Protein AF-A0A9D4SNP8-F1 (afdb_monomer_lite)

InterPro domains:
  IPR032675 Leucine-rich repeat domain superfamily [G3DSA:3.80.10.10] (120-294)

Structure (mmCIF, N/CA/C/O backbone):
data_AF-A0A9D4SNP8-F1
#
_e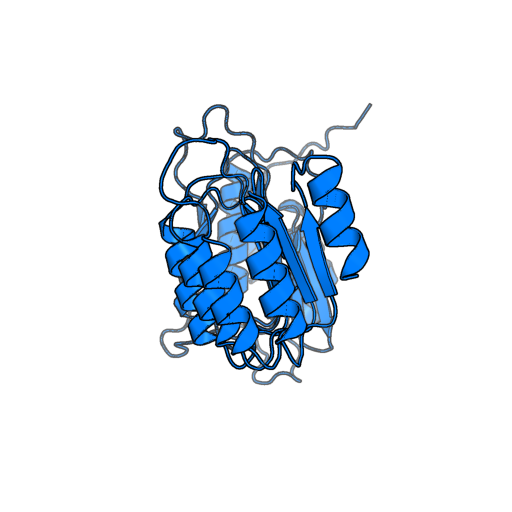ntry.id   AF-A0A9D4SNP8-F1
#
loop_
_atom_site.group_PDB
_atom_site.id
_atom_site.type_symbol
_atom_site.label_atom_id
_atom_site.label_alt_id
_atom_site.label_comp_id
_atom_site.label_asym_id
_atom_site.label_entity_id
_atom_site.label_seq_id
_atom_site.pdbx_PDB_ins_code
_atom_site.Cartn_x
_atom_site.Cartn_y
_atom_site.Cartn_z
_atom_site.occupancy
_atom_site.B_iso_or_equiv
_atom_site.auth_seq_id
_atom_site.auth_comp_id
_atom_site.auth_asym_id
_atom_site.auth_atom_id
_atom_site.pdbx_PDB_model_num
ATOM 1 N N . MET A 1 1 ? 24.899 -23.879 -6.434 1.00 36.78 1 MET A N 1
ATOM 2 C CA . MET A 1 1 ? 25.316 -23.333 -7.744 1.00 36.78 1 MET A CA 1
ATOM 3 C C . MET A 1 1 ? 24.075 -22.806 -8.443 1.00 36.78 1 MET A C 1
ATOM 5 O O . MET A 1 1 ? 23.372 -23.569 -9.088 1.00 36.78 1 MET A O 1
ATOM 9 N N . SER A 1 2 ? 23.751 -21.533 -8.229 1.00 37.47 2 SER A N 1
ATOM 10 C CA . SER A 1 2 ? 22.598 -20.880 -8.854 1.00 37.47 2 SER A CA 1
ATOM 11 C C . SER A 1 2 ? 22.992 -20.493 -10.277 1.00 37.47 2 SER A C 1
ATOM 13 O O . SER A 1 2 ? 23.928 -19.716 -10.461 1.00 37.47 2 SER A O 1
ATOM 15 N N . GLN A 1 3 ? 22.344 -21.081 -11.283 1.00 34.94 3 GLN A N 1
ATOM 16 C CA . GLN A 1 3 ? 22.561 -20.701 -12.677 1.00 34.94 3 GLN A CA 1
ATOM 17 C C . GLN A 1 3 ? 22.102 -19.250 -12.857 1.00 34.94 3 GLN A C 1
ATOM 19 O O . GLN A 1 3 ? 20.909 -18.956 -12.808 1.00 34.94 3 GLN A O 1
ATOM 24 N N . SER A 1 4 ? 23.062 -18.343 -13.031 1.00 43.62 4 SER A N 1
ATOM 25 C CA . SER A 1 4 ? 22.819 -16.976 -13.484 1.00 43.62 4 SER A CA 1
ATOM 26 C C . SER A 1 4 ? 22.154 -17.054 -14.856 1.00 43.62 4 SER A C 1
ATOM 28 O O . SER A 1 4 ? 22.835 -17.294 -15.854 1.00 43.62 4 SER A O 1
ATOM 30 N N . LYS A 1 5 ? 20.826 -16.908 -14.915 1.00 52.75 5 LYS A N 1
ATOM 31 C CA . LYS A 1 5 ? 20.110 -16.753 -16.183 1.00 52.75 5 LYS A CA 1
ATOM 32 C C . LYS A 1 5 ? 20.728 -15.554 -16.905 1.00 52.75 5 LYS A C 1
ATOM 34 O O . LYS A 1 5 ? 20.774 -14.459 -16.350 1.00 52.75 5 LYS A O 1
ATOM 39 N N . ASN A 1 6 ? 21.244 -15.767 -18.115 1.00 45.66 6 ASN A N 1
ATOM 40 C CA . ASN A 1 6 ? 21.657 -14.675 -18.991 1.00 45.66 6 ASN A CA 1
ATOM 41 C C . ASN A 1 6 ? 20.411 -13.841 -19.300 1.00 45.66 6 ASN A C 1
ATOM 43 O O . ASN A 1 6 ? 19.607 -14.205 -20.157 1.00 45.66 6 ASN A O 1
ATOM 47 N N . HIS A 1 7 ? 20.230 -12.743 -18.568 1.00 54.41 7 HIS A N 1
ATOM 48 C CA . HIS A 1 7 ? 19.257 -11.721 -18.908 1.00 54.41 7 HIS A CA 1
ATOM 49 C C . HIS A 1 7 ? 19.773 -11.019 -20.165 1.00 54.41 7 HIS A C 1
ATOM 51 O O . HIS A 1 7 ? 20.555 -10.074 -20.085 1.00 54.41 7 HIS A O 1
ATOM 57 N N . ASN A 1 8 ? 19.370 -11.510 -21.340 1.00 55.22 8 ASN A N 1
ATOM 58 C CA . ASN A 1 8 ? 19.438 -10.710 -22.556 1.00 55.22 8 ASN A CA 1
ATOM 59 C C . ASN A 1 8 ? 18.625 -9.447 -22.273 1.00 55.22 8 ASN A C 1
ATOM 61 O O . ASN A 1 8 ? 17.409 -9.514 -22.104 1.00 55.22 8 ASN A O 1
ATOM 65 N N . SER A 1 9 ? 19.311 -8.317 -22.135 1.00 55.75 9 SER A N 1
ATOM 66 C CA . SER A 1 9 ? 18.722 -7.021 -21.817 1.00 55.75 9 SER A CA 1
ATOM 67 C C . SER A 1 9 ? 17.924 -6.515 -23.018 1.00 55.75 9 SER A C 1
ATOM 69 O O . SER A 1 9 ? 18.416 -5.722 -23.819 1.00 55.75 9 SER A O 1
ATOM 71 N N . ILE A 1 10 ? 16.711 -7.035 -23.182 1.00 61.81 10 ILE A N 1
ATOM 72 C CA . ILE A 1 10 ? 15.716 -6.518 -24.119 1.00 61.81 10 ILE A CA 1
ATOM 73 C C . ILE A 1 10 ? 15.219 -5.195 -23.526 1.00 61.81 10 ILE A C 1
ATOM 75 O O . ILE A 1 10 ? 14.737 -5.168 -22.393 1.00 61.81 10 ILE A O 1
ATOM 79 N N . SER A 1 11 ? 15.378 -4.092 -24.258 1.00 69.19 11 SER A N 1
ATOM 80 C CA . SER A 1 11 ? 14.989 -2.758 -23.782 1.00 69.19 11 SER A CA 1
ATOM 81 C C . SER A 1 11 ? 13.469 -2.590 -23.770 1.00 69.19 11 SER A C 1
ATOM 83 O O . SER A 1 11 ? 12.784 -3.157 -24.621 1.00 69.19 11 SER A O 1
ATOM 85 N N . ILE A 1 12 ? 12.929 -1.762 -22.862 1.00 68.19 12 ILE A N 1
ATOM 86 C CA . ILE A 1 12 ? 11.482 -1.453 -22.760 1.00 68.19 12 ILE A CA 1
ATOM 87 C C . ILE A 1 12 ? 10.836 -1.084 -24.115 1.00 68.19 12 ILE A C 1
ATOM 89 O O . ILE A 1 12 ? 9.697 -1.449 -24.390 1.00 68.19 12 ILE A O 1
ATOM 93 N N . ILE A 1 13 ? 11.611 -0.467 -25.014 1.00 69.00 13 ILE A N 1
ATOM 94 C CA . ILE A 1 13 ? 11.207 -0.076 -26.374 1.00 69.00 13 ILE A CA 1
ATOM 95 C C . ILE A 1 13 ? 10.912 -1.292 -27.266 1.00 69.00 13 ILE A C 1
ATOM 97 O O . ILE A 1 13 ? 10.009 -1.256 -28.100 1.00 69.00 13 ILE A O 1
ATOM 101 N N . GLN A 1 14 ? 11.676 -2.378 -27.127 1.00 68.38 14 GLN A N 1
ATOM 102 C CA . GLN A 1 14 ? 11.418 -3.615 -27.868 1.00 68.38 14 GLN A CA 1
ATOM 103 C C . GLN A 1 14 ? 10.166 -4.332 -27.338 1.00 68.38 14 GLN A C 1
ATOM 105 O O . GLN A 1 14 ? 9.459 -4.961 -28.124 1.00 68.38 14 GLN A O 1
ATOM 110 N N . TRP A 1 15 ? 9.852 -4.178 -26.048 1.00 69.75 15 TRP A N 1
ATOM 111 C CA . TRP A 1 15 ? 8.671 -4.766 -25.406 1.00 69.75 15 TRP A CA 1
ATOM 112 C C . TRP A 1 15 ? 7.365 -4.041 -25.741 1.00 69.75 15 TRP A C 1
ATOM 114 O O . TRP A 1 15 ? 6.372 -4.710 -26.020 1.00 69.75 15 TRP A O 1
ATOM 124 N N . GLN A 1 16 ? 7.373 -2.702 -25.814 1.00 67.31 16 GLN A N 1
ATOM 125 C CA . GLN A 1 16 ? 6.213 -1.899 -26.248 1.00 67.31 16 GLN A CA 1
ATOM 126 C C . GLN A 1 16 ? 5.672 -2.315 -27.628 1.00 67.31 16 GLN A C 1
ATOM 128 O O . GLN A 1 16 ? 4.528 -2.041 -27.963 1.00 67.31 16 GLN A O 1
ATOM 133 N N . ARG A 1 17 ? 6.482 -2.998 -28.446 1.00 71.94 17 ARG A N 1
ATOM 134 C CA . ARG A 1 17 ? 6.056 -3.508 -29.756 1.00 71.94 17 ARG A CA 1
ATOM 135 C C . ARG A 1 17 ? 5.293 -4.832 -29.689 1.00 71.94 17 ARG A C 1
ATOM 137 O O . ARG A 1 17 ? 4.603 -5.157 -30.648 1.00 71.94 17 ARG A O 1
ATOM 144 N N . GLN A 1 18 ? 5.458 -5.617 -28.622 1.00 73.50 18 GLN A N 1
ATOM 145 C CA . GLN A 1 18 ? 4.809 -6.928 -28.474 1.00 73.50 18 GLN A CA 1
ATOM 146 C C . GLN A 1 18 ? 3.443 -6.827 -27.796 1.00 73.50 18 GLN A C 1
ATOM 148 O O . GLN A 1 18 ? 2.552 -7.620 -28.089 1.00 73.50 18 GLN A O 1
ATOM 153 N N . LEU A 1 19 ? 3.281 -5.851 -26.905 1.00 69.94 19 LEU A N 1
ATOM 154 C CA . LEU A 1 19 ? 2.037 -5.557 -26.210 1.00 69.94 19 LEU A CA 1
ATOM 155 C C . LEU A 1 19 ? 1.818 -4.050 -26.255 1.00 69.94 19 LEU A C 1
ATOM 157 O O . LEU A 1 19 ? 2.686 -3.285 -25.838 1.00 69.94 19 LEU A O 1
ATOM 161 N N . ASP A 1 20 ? 0.656 -3.643 -26.758 1.00 80.94 20 ASP A N 1
ATOM 162 C CA . ASP A 1 20 ? 0.239 -2.244 -26.823 1.00 80.94 20 ASP A CA 1
ATOM 163 C C . ASP A 1 20 ? -0.165 -1.761 -25.420 1.00 80.94 20 ASP A C 1
ATOM 165 O O . ASP A 1 20 ? -1.342 -1.632 -25.104 1.00 80.94 20 ASP A O 1
ATOM 169 N N . PHE A 1 21 ? 0.816 -1.574 -24.532 1.00 76.00 21 PHE A N 1
ATOM 170 C CA . PHE A 1 21 ? 0.592 -1.081 -23.165 1.00 76.00 21 PHE A CA 1
ATOM 171 C C . PHE A 1 21 ? 0.127 0.380 -23.119 1.00 76.00 21 PHE A C 1
ATOM 173 O O . PHE A 1 21 ? -0.352 0.833 -22.081 1.00 76.00 21 PHE A O 1
ATOM 180 N N . ASP A 1 22 ? 0.247 1.101 -24.234 1.00 76.56 22 ASP A N 1
ATOM 181 C CA . ASP A 1 22 ? -0.318 2.439 -24.392 1.00 76.56 22 ASP A CA 1
ATOM 182 C C . ASP A 1 22 ? -1.828 2.366 -24.688 1.00 76.56 22 ASP A C 1
ATOM 184 O O . ASP A 1 22 ? -2.550 3.353 -24.509 1.00 76.56 22 ASP A O 1
ATOM 188 N N . ARG A 1 23 ? -2.343 1.187 -25.083 1.00 81.75 23 ARG A N 1
ATOM 189 C CA . ARG A 1 23 ? -3.776 0.953 -25.256 1.00 81.75 23 ARG A CA 1
ATOM 190 C C . ARG A 1 23 ? -4.493 1.147 -23.919 1.00 81.75 23 ARG A C 1
ATOM 192 O O . ARG A 1 23 ? -4.310 0.338 -23.001 1.00 81.75 23 ARG A O 1
ATOM 199 N N . PRO A 1 24 ? -5.397 2.138 -23.815 1.00 79.56 24 PRO A N 1
ATOM 200 C CA . PRO A 1 24 ? -6.111 2.392 -22.578 1.00 79.56 24 PRO A CA 1
ATOM 201 C C . PRO A 1 24 ? -6.945 1.177 -22.176 1.00 79.56 24 PRO A C 1
ATOM 203 O O . PRO A 1 24 ? -7.377 0.365 -23.004 1.00 79.56 24 PRO A O 1
ATOM 206 N N . CYS A 1 25 ? -7.191 1.060 -20.877 1.00 82.94 25 CYS A N 1
ATOM 207 C CA . CYS A 1 25 ? -8.117 0.073 -20.353 1.00 82.94 25 CYS A CA 1
ATOM 208 C C . CYS A 1 25 ? -9.494 0.216 -21.006 1.00 82.94 25 CYS A C 1
ATOM 210 O O . CYS A 1 25 ? -10.093 1.287 -20.975 1.00 82.94 25 CYS A O 1
ATOM 212 N N . GLY A 1 26 ? -9.993 -0.884 -21.573 1.00 80.81 26 GLY A N 1
ATOM 213 C CA . GLY A 1 26 ? -11.350 -0.949 -22.114 1.00 80.81 26 GLY A CA 1
ATOM 214 C C . GLY A 1 26 ? -12.429 -1.075 -21.037 1.00 80.81 26 GLY A C 1
ATOM 215 O O . GLY A 1 26 ? -13.599 -0.884 -21.347 1.00 80.81 26 GLY A O 1
ATOM 216 N N . ALA A 1 27 ? -12.051 -1.386 -19.790 1.00 77.19 27 ALA A N 1
ATOM 217 C CA . ALA A 1 27 ? -13.003 -1.513 -18.695 1.00 77.19 27 ALA A CA 1
ATOM 218 C C . ALA A 1 27 ? -13.566 -0.137 -18.317 1.00 77.19 27 ALA A C 1
ATOM 220 O O . ALA A 1 27 ? -12.818 0.746 -17.884 1.00 77.19 27 ALA A O 1
ATOM 221 N N . VAL A 1 28 ? -14.875 0.036 -18.501 1.00 69.56 28 VAL A N 1
ATOM 222 C CA . VAL A 1 28 ? -15.608 1.263 -18.156 1.00 69.56 28 VAL A CA 1
ATOM 223 C C . VAL A 1 28 ? -16.156 1.163 -16.730 1.00 69.56 28 VAL A C 1
ATOM 225 O O . VAL A 1 28 ? -16.223 2.161 -16.013 1.00 69.56 28 VAL A O 1
ATOM 228 N N . SER A 1 29 ? -16.502 -0.050 -16.302 1.00 67.50 29 SER A N 1
ATOM 229 C CA . SER A 1 29 ? -16.989 -0.396 -14.968 1.00 67.50 29 SER A CA 1
ATOM 230 C C . SER A 1 29 ? -16.099 -1.444 -14.285 1.00 67.50 29 SER A C 1
ATOM 232 O O . SER A 1 29 ? -15.177 -1.988 -14.890 1.00 67.50 29 SER A O 1
ATOM 234 N N . SER A 1 30 ? -16.364 -1.733 -13.006 1.00 63.12 30 SER A N 1
ATOM 235 C CA . SER A 1 30 ? -15.670 -2.796 -12.260 1.00 63.12 30 SER A CA 1
ATOM 236 C C . SER A 1 30 ? -15.933 -4.202 -12.795 1.00 63.12 30 SER A C 1
ATOM 238 O O . SER A 1 30 ? -15.177 -5.112 -12.465 1.00 63.12 30 SER A O 1
ATOM 240 N N . ASP A 1 31 ? -16.999 -4.365 -13.579 1.00 66.69 31 ASP A N 1
ATOM 241 C CA . ASP A 1 31 ? -17.484 -5.662 -14.048 1.00 66.69 31 ASP A CA 1
ATOM 242 C C . ASP A 1 31 ? -17.014 -5.954 -15.484 1.00 66.69 31 ASP A C 1
ATOM 244 O O . ASP A 1 31 ? -17.114 -7.086 -15.955 1.00 66.69 31 ASP A O 1
ATOM 248 N N . ASP A 1 32 ? -16.458 -4.947 -16.166 1.00 73.81 32 ASP A N 1
ATOM 249 C CA . ASP A 1 32 ? -15.872 -5.096 -17.492 1.00 73.81 32 ASP A CA 1
ATOM 250 C C . ASP A 1 32 ? -14.456 -5.676 -17.394 1.00 73.81 32 ASP A C 1
ATOM 252 O O . ASP A 1 32 ? -13.625 -5.234 -16.592 1.00 73.81 32 ASP A O 1
ATOM 256 N N . THR A 1 33 ? -14.132 -6.636 -18.259 1.00 75.44 33 THR A N 1
ATOM 257 C CA . THR A 1 33 ? -12.774 -7.174 -18.341 1.00 75.44 33 THR A CA 1
ATOM 258 C C . THR A 1 33 ? -11.885 -6.242 -19.161 1.00 75.44 33 THR A C 1
ATOM 260 O O . THR A 1 33 ? -12.186 -5.845 -20.287 1.00 75.44 33 THR A O 1
ATOM 263 N N . CYS A 1 34 ? -10.750 -5.853 -18.583 1.00 84.69 34 CYS A N 1
ATOM 264 C CA . CYS A 1 34 ? -9.705 -5.168 -19.331 1.00 84.69 34 CYS A CA 1
ATOM 265 C C . CYS A 1 34 ? -9.080 -6.151 -20.329 1.00 84.69 34 CYS A C 1
ATOM 267 O O . CYS A 1 34 ? -8.878 -7.315 -19.992 1.00 84.69 34 CYS A O 1
ATOM 269 N N . TRP A 1 35 ? -8.664 -5.680 -21.509 1.00 86.25 35 TRP A N 1
ATOM 270 C CA . TRP A 1 35 ? -7.938 -6.515 -22.479 1.00 86.25 35 TRP A CA 1
ATOM 271 C C . TRP A 1 35 ? -6.684 -7.167 -21.869 1.00 86.25 35 TRP A C 1
ATOM 273 O O . TRP A 1 35 ? -6.252 -8.229 -22.315 1.00 86.25 35 TRP A O 1
ATOM 283 N N . LEU A 1 36 ? -6.110 -6.541 -20.836 1.00 85.62 36 LEU A N 1
ATOM 284 C CA . LEU A 1 36 ? -4.975 -7.056 -20.077 1.00 85.62 36 LEU A CA 1
ATOM 285 C C . LEU A 1 36 ? -5.334 -8.335 -19.293 1.00 85.62 36 LEU A C 1
ATOM 287 O O . LEU A 1 36 ? -4.477 -9.195 -19.110 1.00 85.62 36 LEU A O 1
ATOM 291 N N . CYS A 1 37 ? -6.596 -8.488 -18.878 1.00 83.88 37 CYS A N 1
ATOM 292 C CA . CYS A 1 37 ? -7.121 -9.723 -18.294 1.00 83.88 37 CYS A CA 1
ATOM 293 C C . CYS A 1 37 ? -7.214 -10.834 -19.349 1.00 83.88 37 CYS A C 1
ATOM 295 O O . CYS A 1 37 ? -6.811 -11.962 -19.086 1.00 83.88 37 CYS A O 1
ATOM 297 N N . ASP A 1 38 ? -7.663 -10.513 -20.566 1.00 84.50 38 ASP A N 1
ATOM 298 C CA . ASP A 1 38 ? -7.798 -11.505 -21.645 1.00 84.50 38 ASP A CA 1
ATOM 299 C C . ASP A 1 38 ? -6.433 -12.022 -22.138 1.00 84.50 38 ASP A C 1
ATOM 301 O O . ASP A 1 38 ? -6.313 -13.149 -22.615 1.00 84.50 38 ASP A O 1
ATOM 305 N N . HIS A 1 39 ? -5.383 -11.206 -21.997 1.00 86.50 39 HIS A N 1
ATOM 306 C CA . HIS A 1 39 ? -4.023 -11.510 -22.457 1.00 86.50 39 HIS A CA 1
ATOM 307 C C . HIS A 1 39 ? -3.055 -11.823 -21.312 1.00 86.50 39 HIS A C 1
ATOM 309 O O . HIS A 1 39 ? -1.839 -11.759 -21.491 1.00 86.50 39 HIS A O 1
ATOM 315 N N . PHE A 1 40 ? -3.579 -12.208 -20.149 1.00 85.12 40 PHE A N 1
ATOM 316 C CA . PHE A 1 40 ? -2.826 -12.353 -18.907 1.00 85.12 40 PHE A CA 1
ATOM 317 C C . PHE A 1 40 ? -1.533 -13.175 -19.040 1.00 85.12 40 PHE A C 1
ATOM 319 O O . PHE A 1 40 ? -0.480 -12.756 -18.564 1.00 85.12 40 PHE A O 1
ATOM 326 N N . THR A 1 41 ? -1.571 -14.317 -19.738 1.00 88.75 41 THR A N 1
ATOM 327 C CA . THR A 1 41 ? -0.387 -15.169 -19.958 1.00 88.75 41 THR A CA 1
ATOM 328 C C . THR A 1 41 ? 0.678 -14.481 -20.811 1.00 88.75 41 THR A C 1
ATOM 330 O O . THR A 1 41 ? 1.859 -14.517 -20.465 1.00 88.75 41 THR A O 1
ATOM 333 N N . ALA A 1 42 ? 0.274 -13.832 -21.905 1.00 89.81 42 ALA A N 1
ATOM 334 C CA . ALA A 1 42 ? 1.197 -13.113 -22.778 1.00 89.81 42 ALA A CA 1
ATOM 335 C C . ALA A 1 42 ? 1.786 -11.895 -22.050 1.00 89.81 42 ALA A C 1
ATOM 337 O O . ALA A 1 42 ? 3.003 -11.719 -22.030 1.00 89.81 42 ALA A O 1
ATOM 338 N N . SER A 1 43 ? 0.944 -11.119 -21.364 1.00 90.25 43 SER A N 1
ATOM 339 C CA . SER A 1 43 ? 1.357 -9.976 -20.549 1.00 90.25 43 SER A CA 1
ATOM 340 C C . SER A 1 43 ? 2.332 -10.369 -19.448 1.00 90.25 43 SER A C 1
ATOM 342 O O . SER A 1 43 ? 3.388 -9.755 -19.335 1.00 90.25 43 SER A O 1
ATOM 344 N N . ASN A 1 44 ? 2.056 -11.432 -18.694 1.00 92.88 44 ASN A N 1
ATOM 345 C CA . ASN A 1 44 ? 2.972 -11.893 -17.654 1.00 92.88 44 ASN A CA 1
ATOM 346 C C . ASN A 1 44 ? 4.288 -12.431 -18.211 1.00 92.88 44 ASN A C 1
ATOM 348 O O . ASN A 1 44 ? 5.325 -12.168 -17.612 1.00 92.88 44 ASN A O 1
ATOM 352 N N . SER A 1 45 ? 4.293 -13.094 -19.373 1.00 90.00 45 SER A N 1
ATOM 353 C CA . SER A 1 45 ? 5.553 -13.533 -19.995 1.00 90.00 45 SER A CA 1
ATOM 354 C C . SER A 1 45 ? 6.508 -12.367 -20.298 1.00 90.00 45 SER A C 1
ATOM 356 O O . SER A 1 45 ? 7.725 -12.530 -20.240 1.00 90.00 45 SER A O 1
ATOM 358 N N . VAL A 1 46 ? 5.947 -11.181 -20.560 1.00 88.56 46 VAL A N 1
ATOM 359 C CA . VAL A 1 46 ? 6.684 -9.935 -20.796 1.00 88.56 46 VAL A CA 1
ATOM 360 C C . VAL A 1 46 ? 7.054 -9.251 -19.478 1.00 88.56 46 VAL A C 1
ATOM 362 O O . VAL A 1 46 ? 8.212 -8.911 -19.251 1.00 88.56 46 VAL A O 1
ATOM 365 N N . ILE A 1 47 ? 6.083 -9.067 -18.585 1.00 90.25 47 ILE A N 1
ATOM 366 C CA . ILE A 1 47 ? 6.241 -8.301 -17.340 1.00 90.25 47 ILE A CA 1
ATOM 367 C C . ILE A 1 47 ? 7.187 -9.011 -16.352 1.00 90.25 47 ILE A C 1
ATOM 369 O O . ILE A 1 47 ? 7.930 -8.349 -15.627 1.00 90.25 47 ILE A O 1
ATOM 373 N N . GLN A 1 48 ? 7.257 -10.345 -16.393 1.00 91.38 48 GLN A N 1
ATOM 374 C CA . GLN A 1 48 ? 8.194 -11.133 -15.585 1.00 91.38 48 GLN A CA 1
ATOM 375 C C . GLN A 1 48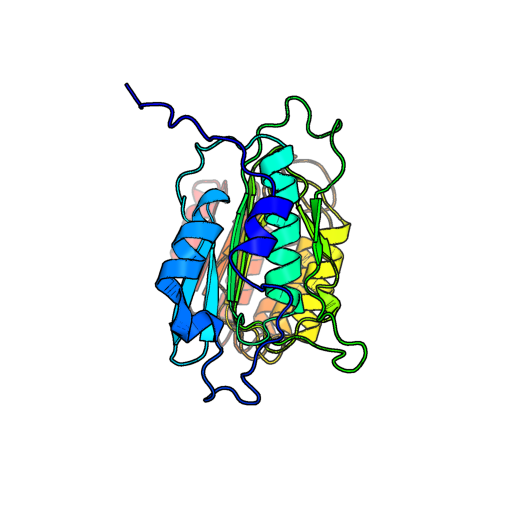 ? 9.666 -10.858 -15.913 1.00 91.38 48 GLN A C 1
ATOM 377 O O . GLN A 1 48 ? 10.523 -11.126 -15.075 1.00 91.38 48 GLN A O 1
ATOM 382 N N . ALA A 1 49 ? 9.985 -10.272 -17.073 1.00 87.12 49 ALA A N 1
ATOM 383 C CA . ALA A 1 49 ? 11.343 -9.804 -17.361 1.00 87.12 49 ALA A CA 1
ATOM 384 C C . ALA A 1 49 ? 11.798 -8.654 -16.435 1.00 87.12 49 ALA A C 1
ATOM 386 O O . ALA A 1 49 ? 12.995 -8.381 -16.353 1.00 87.12 49 ALA A O 1
ATOM 387 N N . PHE A 1 50 ? 10.851 -8.007 -15.747 1.00 87.81 50 PHE A N 1
ATOM 388 C CA . PHE A 1 50 ? 11.050 -6.934 -14.768 1.00 87.81 50 PHE A CA 1
ATOM 389 C C . PHE A 1 50 ? 10.770 -7.392 -13.330 1.00 87.81 50 PHE A C 1
ATOM 391 O O . PHE A 1 50 ? 10.592 -6.551 -12.446 1.00 87.81 50 PHE A O 1
ATOM 398 N N . ASP A 1 51 ? 10.666 -8.709 -13.117 1.00 90.62 51 ASP A N 1
ATOM 399 C CA . ASP A 1 51 ? 10.315 -9.339 -11.840 1.00 90.62 51 ASP A CA 1
ATOM 400 C C . ASP A 1 51 ? 8.994 -8.837 -11.261 1.00 90.62 51 ASP A C 1
ATOM 402 O O . ASP A 1 51 ? 8.791 -8.746 -10.047 1.00 90.62 51 ASP A O 1
ATOM 406 N N . LEU A 1 52 ? 8.074 -8.534 -12.169 1.00 93.38 52 LEU A N 1
ATOM 407 C CA . LEU A 1 52 ? 6.703 -8.172 -11.886 1.00 93.38 52 LEU A CA 1
ATOM 408 C C . LEU A 1 52 ? 5.766 -9.254 -12.425 1.00 93.38 52 LEU A C 1
ATOM 410 O O . LEU A 1 52 ? 6.079 -9.984 -13.366 1.00 93.38 52 LEU A O 1
ATOM 414 N N . GLU A 1 53 ? 4.585 -9.332 -11.841 1.00 95.38 53 GLU A N 1
ATOM 415 C CA . GLU A 1 53 ? 3.471 -10.107 -12.356 1.00 95.38 53 GLU A CA 1
ATOM 416 C C . GLU A 1 53 ? 2.166 -9.356 -12.127 1.00 95.38 53 GLU A C 1
ATOM 418 O O . GLU A 1 53 ? 1.970 -8.650 -11.133 1.00 95.38 53 GLU A O 1
ATOM 423 N N . LEU A 1 54 ? 1.260 -9.525 -13.074 1.00 95.44 54 LEU A N 1
ATOM 424 C CA . LEU A 1 54 ? -0.147 -9.248 -12.901 1.00 95.44 54 LEU A CA 1
ATOM 425 C C . LEU A 1 54 ? -0.789 -10.475 -12.261 1.00 95.44 54 LEU A C 1
ATOM 427 O O . LEU A 1 54 ? -0.501 -11.605 -12.647 1.00 95.44 54 LEU A O 1
ATOM 431 N N . ALA A 1 55 ? -1.662 -10.237 -11.293 1.00 94.94 55 ALA A N 1
ATOM 432 C CA . ALA A 1 55 ? -2.500 -11.216 -10.618 1.00 94.94 55 ALA A CA 1
ATOM 433 C C . ALA A 1 55 ? -3.941 -10.704 -10.613 1.00 94.94 55 ALA A C 1
ATOM 435 O O . ALA A 1 55 ? -4.169 -9.543 -10.289 1.00 94.94 55 ALA A O 1
ATOM 436 N N . GLU A 1 56 ? -4.927 -11.533 -10.944 1.00 92.94 56 GLU A N 1
ATOM 437 C CA . GLU A 1 56 ? -6.324 -11.161 -10.718 1.00 92.94 56 GLU A CA 1
ATOM 438 C C . GLU A 1 56 ? -6.659 -11.403 -9.240 1.00 92.94 56 GLU A C 1
ATOM 440 O O . GLU A 1 56 ? -6.604 -12.534 -8.756 1.00 92.94 56 GLU A O 1
ATOM 445 N N . SER A 1 57 ? -6.934 -10.335 -8.483 1.00 90.12 57 SER A N 1
ATOM 446 C CA . SER A 1 57 ? -7.264 -10.461 -7.055 1.00 90.12 57 SER A CA 1
ATOM 447 C C . SER A 1 57 ? -8.745 -10.768 -6.836 1.00 90.12 57 SER A C 1
ATOM 449 O O . SER A 1 57 ? -9.114 -11.392 -5.837 1.00 90.12 57 SER A O 1
ATOM 451 N N . ARG A 1 58 ? -9.587 -10.308 -7.766 1.00 87.31 58 ARG A N 1
ATOM 452 C CA . ARG A 1 58 ? -11.038 -10.511 -7.871 1.00 87.31 58 ARG A CA 1
ATOM 453 C C . ARG A 1 58 ? -11.428 -10.385 -9.344 1.00 87.31 58 ARG A C 1
ATOM 455 O O . ARG A 1 58 ? -10.703 -9.685 -10.046 1.00 87.31 58 ARG A O 1
ATOM 462 N N . PRO A 1 59 ? -12.573 -10.941 -9.777 1.00 85.12 59 PRO A N 1
ATOM 463 C CA . PRO A 1 59 ? -13.082 -10.718 -11.128 1.00 85.12 59 PRO A CA 1
ATOM 464 C C . PRO A 1 59 ? -13.005 -9.234 -11.527 1.00 85.12 59 PRO A C 1
ATOM 466 O O . PRO A 1 59 ? -13.524 -8.380 -10.805 1.00 85.12 59 PRO A O 1
ATOM 469 N N . GLY A 1 60 ? -12.272 -8.928 -12.600 1.00 82.38 60 GLY A N 1
ATOM 470 C CA . GLY A 1 60 ? -12.099 -7.570 -13.143 1.00 82.38 60 GLY A CA 1
ATOM 471 C C . GLY A 1 60 ? -11.091 -6.674 -12.404 1.00 82.38 60 GLY A C 1
ATOM 472 O O . GLY A 1 60 ? -10.782 -5.575 -12.866 1.00 82.38 60 GLY A O 1
ATOM 473 N N . THR A 1 61 ? -10.530 -7.122 -11.275 1.00 88.62 61 THR A N 1
ATOM 474 C CA . THR A 1 61 ? -9.548 -6.362 -10.487 1.00 88.62 61 THR A CA 1
ATOM 475 C C . THR A 1 61 ? -8.162 -6.976 -10.591 1.00 88.62 61 THR A C 1
ATOM 477 O O . THR A 1 61 ? -7.918 -8.103 -10.155 1.00 88.62 61 THR A O 1
ATOM 480 N N . LEU A 1 62 ? -7.220 -6.184 -11.095 1.00 93.62 62 LEU A N 1
ATOM 481 C CA . LEU A 1 62 ? -5.828 -6.580 -11.220 1.00 93.62 62 LEU A CA 1
ATOM 482 C C . LEU A 1 62 ? -4.980 -6.055 -10.062 1.00 93.62 62 LEU A C 1
ATOM 484 O O . LEU A 1 62 ? -5.139 -4.932 -9.568 1.00 93.62 62 LEU A O 1
ATOM 488 N N . ARG A 1 63 ? -4.019 -6.888 -9.684 1.00 95.81 63 ARG A N 1
ATOM 489 C CA . ARG A 1 63 ? -2.898 -6.579 -8.817 1.00 95.81 63 ARG A CA 1
ATOM 490 C C . ARG A 1 63 ? -1.619 -6.629 -9.634 1.00 95.81 63 ARG A C 1
ATOM 492 O O . ARG A 1 63 ? -1.339 -7.647 -10.253 1.00 95.81 63 ARG A O 1
ATOM 499 N N . LEU A 1 64 ? -0.827 -5.567 -9.580 1.00 96.25 64 LEU A N 1
ATOM 500 C CA . LEU A 1 64 ? 0.555 -5.582 -10.047 1.00 96.25 64 LEU A CA 1
ATOM 501 C C . LEU A 1 64 ? 1.461 -5.832 -8.840 1.00 96.25 64 LEU A C 1
ATOM 503 O O . LEU A 1 64 ? 1.446 -5.050 -7.886 1.00 96.25 64 LEU A O 1
ATOM 507 N N . GLN A 1 65 ? 2.217 -6.927 -8.845 1.00 95.75 65 GLN A N 1
ATOM 508 C CA . GLN A 1 65 ? 3.076 -7.298 -7.722 1.00 95.75 65 GLN A CA 1
ATOM 509 C C . GLN A 1 65 ? 4.462 -7.767 -8.159 1.00 95.75 65 GLN A C 1
ATOM 511 O O . GLN A 1 65 ? 4.639 -8.228 -9.280 1.00 95.75 65 GLN A O 1
ATOM 516 N N . SER A 1 66 ? 5.449 -7.659 -7.272 1.00 93.25 66 SER A N 1
ATOM 517 C CA . SER A 1 66 ? 6.770 -8.256 -7.490 1.00 93.25 66 SER A CA 1
ATOM 518 C C . SER A 1 66 ? 6.716 -9.786 -7.378 1.00 93.25 66 SER A C 1
ATOM 520 O O . SER A 1 66 ? 6.134 -10.314 -6.430 1.00 93.25 66 SER A O 1
ATOM 522 N N . VAL A 1 67 ? 7.359 -10.491 -8.314 1.00 90.44 67 VAL A N 1
ATOM 523 C CA . VAL A 1 67 ? 7.421 -11.968 -8.365 1.00 90.44 67 VAL A CA 1
ATOM 524 C C . VAL A 1 67 ? 8.303 -12.509 -7.245 1.00 90.44 67 VAL A C 1
ATOM 526 O O . VAL A 1 67 ? 7.926 -13.429 -6.515 1.00 90.44 67 VAL A O 1
ATOM 529 N N . SER A 1 68 ? 9.494 -11.926 -7.083 1.00 80.94 68 SER A N 1
ATOM 530 C CA . SER A 1 68 ? 10.407 -12.333 -6.022 1.00 80.94 68 SER A CA 1
ATOM 531 C C . SER A 1 68 ? 9.981 -11.716 -4.696 1.00 80.94 68 SER A C 1
ATOM 533 O O . SER A 1 68 ? 10.134 -10.517 -4.468 1.00 80.94 68 SER A O 1
ATOM 535 N N . LYS A 1 69 ? 9.503 -12.563 -3.783 1.00 66.44 69 LYS A N 1
ATOM 536 C CA . LYS A 1 69 ? 9.424 -12.226 -2.353 1.00 66.44 69 LYS A CA 1
ATOM 537 C C . LYS A 1 69 ? 10.785 -12.332 -1.673 1.00 66.44 69 LYS A C 1
ATOM 539 O O . LYS A 1 69 ? 10.950 -11.846 -0.556 1.00 66.44 69 LYS A O 1
ATOM 544 N N . GLU A 1 70 ? 11.743 -12.993 -2.325 1.00 64.12 70 GLU A N 1
ATOM 545 C CA . GLU A 1 70 ? 13.077 -13.159 -1.779 1.00 64.12 70 GLU A CA 1
ATOM 546 C C . GLU A 1 70 ? 13.959 -11.939 -2.092 1.00 64.12 70 GLU A C 1
ATOM 548 O O . GLU A 1 70 ? 14.046 -11.496 -3.241 1.00 64.12 70 GLU A O 1
ATOM 553 N N . PRO A 1 71 ? 14.650 -11.398 -1.079 1.00 55.44 71 PRO A N 1
ATOM 554 C CA . PRO A 1 71 ? 15.339 -10.111 -1.152 1.00 55.44 71 PRO A CA 1
ATOM 555 C C . PRO A 1 71 ? 16.702 -10.145 -1.857 1.00 55.44 71 PRO A C 1
ATOM 557 O O . PRO A 1 71 ? 17.459 -9.178 -1.785 1.00 55.44 71 PRO A O 1
ATOM 560 N N . PHE A 1 72 ? 17.066 -11.258 -2.496 1.00 53.16 72 PHE A N 1
ATOM 561 C CA . PHE A 1 72 ? 18.443 -11.496 -2.940 1.00 53.16 72 PHE A CA 1
ATOM 562 C C . PHE A 1 72 ? 18.698 -11.197 -4.422 1.00 53.16 72 PHE A C 1
ATOM 564 O O . PHE A 1 72 ? 19.847 -11.273 -4.865 1.00 53.16 72 PHE A O 1
ATOM 571 N N . HIS A 1 73 ? 17.674 -10.807 -5.187 1.00 63.53 73 HIS A N 1
ATOM 572 C CA . HIS A 1 73 ? 17.861 -10.379 -6.571 1.00 63.53 73 HIS A CA 1
ATOM 573 C C . HIS A 1 73 ? 18.234 -8.897 -6.626 1.00 63.53 73 HIS A C 1
ATOM 575 O O . HIS A 1 73 ? 17.412 -8.005 -6.447 1.00 63.53 73 HIS A O 1
ATOM 581 N N . ILE A 1 74 ? 19.527 -8.646 -6.834 1.00 67.19 74 ILE A N 1
ATOM 582 C CA . ILE A 1 74 ? 20.077 -7.302 -7.000 1.00 67.19 74 ILE A CA 1
ATOM 583 C C . ILE A 1 74 ? 19.862 -6.874 -8.449 1.00 67.19 74 ILE A C 1
ATOM 585 O O . ILE A 1 74 ? 20.514 -7.404 -9.352 1.00 67.19 74 ILE A O 1
ATOM 589 N N . TYR A 1 75 ? 19.004 -5.878 -8.664 1.00 70.44 75 TYR A N 1
ATOM 590 C CA . TYR A 1 75 ? 18.773 -5.347 -10.005 1.00 70.44 75 TYR A CA 1
ATOM 591 C C . TYR A 1 75 ? 19.880 -4.388 -10.459 1.00 70.44 75 TYR A C 1
ATOM 593 O O . TYR A 1 75 ? 20.310 -3.510 -9.700 1.00 70.44 75 TYR A O 1
ATOM 601 N N . PRO A 1 76 ? 20.320 -4.480 -11.725 1.00 80.50 76 PRO A N 1
ATOM 602 C CA . PRO A 1 76 ? 20.966 -3.368 -12.406 1.00 80.50 76 PRO A CA 1
ATOM 603 C C . PRO A 1 76 ? 20.062 -2.125 -12.395 1.00 80.50 76 PRO A C 1
ATOM 605 O O . PRO A 1 76 ? 18.846 -2.231 -12.531 1.00 80.50 76 PRO A O 1
ATOM 608 N N . VAL A 1 77 ? 20.661 -0.932 -12.310 1.00 81.38 77 VAL A N 1
ATOM 609 C CA . VAL A 1 77 ? 19.938 0.363 -12.313 1.00 81.38 77 VAL A CA 1
ATOM 610 C C . VAL A 1 77 ? 18.977 0.494 -13.481 1.00 81.38 77 VAL A C 1
ATOM 612 O O . VAL A 1 77 ? 17.866 0.977 -13.308 1.00 81.38 77 VAL A O 1
ATOM 615 N N . VAL A 1 78 ? 19.422 0.071 -14.663 1.00 82.50 78 VAL A N 1
ATOM 616 C CA . VAL A 1 78 ? 18.639 0.175 -15.895 1.00 82.50 78 VAL A CA 1
ATOM 617 C C . VAL A 1 78 ? 17.344 -0.626 -15.771 1.00 82.50 78 VAL A C 1
ATOM 619 O O . VAL A 1 78 ? 16.286 -0.116 -16.115 1.00 82.50 78 VAL A O 1
ATOM 622 N N . ILE A 1 79 ? 17.410 -1.828 -15.187 1.00 83.19 79 ILE A N 1
ATOM 623 C CA . ILE A 1 79 ? 16.220 -2.652 -14.952 1.00 83.19 79 ILE A CA 1
ATOM 624 C C . ILE A 1 79 ? 15.296 -1.948 -13.961 1.00 83.19 79 ILE A C 1
ATOM 626 O O . ILE A 1 79 ? 14.123 -1.798 -14.255 1.00 83.19 79 ILE A O 1
ATOM 630 N N . ALA A 1 80 ? 15.813 -1.416 -12.850 1.00 84.00 80 ALA A N 1
ATOM 631 C CA . ALA A 1 80 ? 14.986 -0.686 -11.888 1.00 84.00 80 ALA A CA 1
ATOM 632 C C . ALA A 1 80 ? 14.288 0.551 -12.488 1.00 84.00 80 ALA A C 1
ATOM 634 O O . ALA A 1 80 ? 13.122 0.807 -12.188 1.00 84.00 80 ALA A O 1
ATOM 635 N N . GLN A 1 81 ? 14.981 1.305 -13.348 1.00 85.69 81 GLN A N 1
ATOM 636 C CA . GLN A 1 81 ? 14.405 2.441 -14.074 1.00 85.69 81 GLN A CA 1
ATOM 637 C C . GLN A 1 81 ? 13.282 2.005 -15.011 1.00 85.69 81 GLN A C 1
ATOM 639 O O . GLN A 1 81 ? 12.214 2.617 -15.017 1.00 85.69 81 GLN A O 1
ATOM 644 N N . ASP A 1 82 ? 13.515 0.952 -15.790 1.00 87.81 82 ASP A N 1
ATOM 645 C CA . ASP A 1 82 ? 12.518 0.436 -16.719 1.00 87.81 82 ASP A CA 1
ATOM 646 C C . ASP A 1 82 ? 11.334 -0.199 -15.972 1.00 87.81 82 ASP A C 1
ATOM 648 O O . ASP A 1 82 ? 10.191 0.031 -16.356 1.00 87.81 82 ASP A O 1
ATOM 652 N N . THR A 1 83 ? 11.568 -0.873 -14.841 1.00 89.81 83 THR A N 1
ATOM 653 C CA . THR A 1 83 ? 10.518 -1.361 -13.937 1.00 89.81 83 THR A CA 1
ATOM 654 C C . THR A 1 83 ? 9.672 -0.201 -13.408 1.00 89.81 83 THR A C 1
ATOM 656 O O . THR A 1 83 ? 8.449 -0.249 -13.509 1.00 89.81 83 THR A O 1
ATOM 659 N N . ALA A 1 84 ? 10.280 0.876 -12.895 1.00 90.69 84 ALA A N 1
ATOM 660 C CA . ALA A 1 84 ? 9.543 2.041 -12.390 1.00 90.69 84 ALA A CA 1
ATOM 661 C C . ALA A 1 84 ? 8.707 2.727 -13.488 1.00 90.69 84 ALA A C 1
ATOM 663 O O . ALA A 1 84 ? 7.558 3.120 -13.255 1.00 90.69 84 ALA A O 1
ATOM 664 N N . ARG A 1 85 ? 9.252 2.822 -14.708 1.00 90.62 85 ARG A N 1
ATOM 665 C CA . ARG A 1 85 ? 8.529 3.326 -15.885 1.00 90.62 85 ARG A CA 1
ATOM 666 C C . ARG A 1 85 ? 7.362 2.426 -16.265 1.00 90.62 85 ARG A C 1
ATOM 668 O O . ARG A 1 85 ? 6.270 2.938 -16.482 1.00 90.62 85 ARG A O 1
ATOM 675 N N . LEU A 1 86 ? 7.570 1.111 -16.302 1.00 91.50 86 LEU A N 1
ATOM 676 C CA . LEU A 1 86 ? 6.522 0.141 -16.603 1.00 91.50 86 LEU A CA 1
ATOM 677 C C . LEU A 1 86 ? 5.399 0.198 -15.562 1.00 91.50 86 LEU A C 1
ATOM 679 O O . LEU A 1 86 ? 4.233 0.255 -15.935 1.00 91.50 86 LEU A O 1
ATOM 683 N N . VAL A 1 87 ? 5.731 0.262 -14.268 1.00 93.81 87 VAL A N 1
ATOM 684 C CA . VAL A 1 87 ? 4.741 0.436 -13.192 1.00 93.81 87 VAL A CA 1
ATOM 685 C C . VAL A 1 87 ? 3.957 1.733 -13.379 1.00 93.81 87 VAL A C 1
ATOM 687 O O . VAL A 1 87 ? 2.734 1.718 -13.249 1.00 93.81 87 VAL A O 1
ATOM 690 N N . SER A 1 88 ? 4.634 2.838 -13.699 1.00 92.94 88 SER A N 1
ATOM 691 C CA . SER A 1 88 ? 3.987 4.135 -13.939 1.00 92.94 88 SER A CA 1
ATOM 692 C C . SER A 1 88 ? 3.057 4.088 -15.152 1.00 92.94 88 SER A C 1
ATOM 694 O O . SER A 1 88 ? 1.940 4.597 -15.099 1.00 92.94 88 SER A O 1
ATOM 696 N N . LEU A 1 89 ? 3.488 3.446 -16.242 1.00 91.50 89 LEU A N 1
ATOM 697 C CA . LEU A 1 89 ? 2.700 3.287 -17.463 1.00 91.50 89 LEU A CA 1
ATOM 698 C C . LEU A 1 89 ? 1.455 2.433 -17.205 1.00 91.50 89 LEU A C 1
ATOM 700 O O . LEU A 1 89 ? 0.337 2.873 -17.472 1.00 91.50 89 LEU A O 1
ATOM 704 N N . LEU A 1 90 ? 1.649 1.250 -16.617 1.00 91.94 90 LEU A N 1
ATOM 705 C CA . LEU A 1 90 ? 0.568 0.326 -16.298 1.00 91.94 90 LEU A CA 1
ATOM 706 C C . LEU A 1 90 ? -0.425 0.956 -15.329 1.00 91.94 90 LEU A C 1
ATOM 708 O O . LEU A 1 90 ? -1.630 0.894 -15.557 1.00 91.94 90 LEU A O 1
ATOM 712 N N . SER A 1 91 ? 0.077 1.607 -14.279 1.00 91.12 91 SER A N 1
ATOM 713 C CA . SER A 1 91 ? -0.768 2.348 -13.352 1.00 91.12 91 SER A CA 1
ATOM 714 C C . SER A 1 91 ? -1.524 3.415 -14.132 1.00 91.12 91 SER A C 1
ATOM 716 O O . SER A 1 91 ? -2.728 3.303 -14.260 1.00 91.12 91 SER A O 1
ATOM 718 N N . SER A 1 92 ? -0.875 4.376 -14.777 1.00 88.75 92 SER A N 1
ATOM 719 C CA . SER A 1 92 ? -1.572 5.485 -15.449 1.00 88.75 92 SER A CA 1
ATOM 720 C C . SER A 1 92 ? -2.641 5.076 -16.483 1.00 88.75 92 SER A C 1
ATOM 722 O O . SER A 1 92 ? -3.686 5.730 -16.528 1.00 88.75 92 SER A O 1
ATOM 724 N N . HIS A 1 93 ? -2.449 3.987 -17.241 1.00 88.12 93 HIS A N 1
ATOM 725 C CA . HIS A 1 93 ? -3.351 3.575 -18.334 1.00 88.12 93 HIS A CA 1
ATOM 726 C C . HIS A 1 93 ? -4.385 2.506 -17.952 1.00 88.12 93 HIS A C 1
ATOM 728 O O . HIS A 1 93 ? -5.404 2.366 -18.636 1.00 88.12 93 HIS A O 1
ATOM 734 N N . HIS A 1 94 ? -4.167 1.771 -16.854 1.00 88.94 94 HIS A N 1
ATOM 735 C CA . HIS A 1 94 ? -5.032 0.659 -16.460 1.00 88.94 94 HIS A CA 1
ATOM 736 C C . HIS A 1 94 ? -5.706 0.867 -15.103 1.00 88.94 94 HIS A C 1
ATOM 738 O O . HIS A 1 94 ? -5.227 0.330 -14.106 1.00 88.94 94 HIS A O 1
ATOM 744 N N . PRO A 1 95 ? -6.838 1.596 -15.017 1.00 87.75 95 PRO A N 1
ATOM 745 C CA . PRO A 1 95 ? -7.630 1.738 -13.786 1.00 87.75 95 PRO A CA 1
ATOM 746 C C . PRO A 1 95 ? -8.123 0.411 -13.187 1.00 87.75 95 PRO A C 1
ATOM 748 O O . PRO A 1 95 ? -8.434 0.363 -11.999 1.00 87.75 95 PRO A O 1
ATOM 751 N N . CYS A 1 96 ? -8.156 -0.677 -13.966 1.00 88.88 96 CYS A N 1
ATOM 752 C CA . CYS A 1 96 ? -8.421 -2.022 -13.449 1.00 88.88 96 CYS A CA 1
ATOM 753 C C . CYS A 1 96 ? -7.319 -2.523 -12.493 1.00 88.88 96 CYS A C 1
ATOM 755 O O . CYS A 1 96 ? -7.577 -3.411 -11.682 1.00 88.88 96 CYS A O 1
ATOM 757 N N . ILE A 1 97 ? -6.107 -1.952 -12.545 1.00 93.44 97 ILE A N 1
ATOM 758 C CA . ILE A 1 97 ? -5.052 -2.191 -11.555 1.00 93.44 97 ILE A CA 1
ATOM 759 C C . ILE A 1 97 ? -5.360 -1.354 -10.313 1.00 93.44 97 ILE A C 1
ATOM 761 O O . ILE A 1 97 ? -5.003 -0.174 -10.235 1.00 93.44 97 ILE A O 1
ATOM 765 N N . GLN A 1 98 ? -6.026 -1.984 -9.347 1.00 94.50 98 GLN A N 1
ATOM 766 C CA . GLN A 1 98 ? -6.411 -1.366 -8.074 1.00 94.50 98 GLN A CA 1
ATOM 767 C C . GLN A 1 98 ? -5.513 -1.809 -6.916 1.00 94.50 98 GLN A C 1
ATOM 769 O O . GLN A 1 98 ? -5.639 -1.290 -5.809 1.00 94.50 98 GLN A O 1
ATOM 774 N N . GLU A 1 99 ? -4.622 -2.773 -7.127 1.00 96.25 99 GLU A N 1
ATOM 775 C CA . GLU A 1 99 ? -3.716 -3.261 -6.091 1.00 96.25 99 GLU A CA 1
ATOM 776 C C . GLU A 1 99 ? -2.270 -3.193 -6.590 1.00 96.25 99 GLU A C 1
ATOM 778 O O . GLU A 1 99 ? -1.948 -3.704 -7.661 1.00 96.25 99 GLU A O 1
ATOM 783 N N . LEU A 1 100 ? -1.394 -2.559 -5.815 1.00 96.12 100 LEU A N 1
ATOM 784 C CA . LEU A 1 100 ? 0.023 -2.414 -6.133 1.00 96.12 100 LEU A CA 1
ATOM 785 C C . LEU A 1 100 ? 0.857 -2.958 -4.975 1.00 96.12 100 LEU A C 1
ATOM 787 O O . LEU A 1 100 ? 0.729 -2.474 -3.855 1.00 96.12 100 LEU A O 1
ATOM 791 N N . SER A 1 101 ? 1.693 -3.966 -5.230 1.00 95.31 101 SER A N 1
ATOM 792 C CA . SER A 1 101 ? 2.532 -4.608 -4.210 1.00 95.31 101 SER A CA 1
ATOM 793 C C . SER A 1 101 ? 3.972 -4.772 -4.683 1.00 95.31 101 SER A C 1
ATOM 795 O O . SER A 1 101 ? 4.341 -5.815 -5.222 1.00 95.31 101 SER A O 1
ATOM 797 N N . LEU A 1 102 ? 4.800 -3.758 -4.461 1.00 93.00 102 LEU A N 1
ATOM 798 C CA . LEU A 1 102 ? 6.172 -3.712 -4.956 1.00 93.00 102 LEU A CA 1
ATOM 799 C C . LEU A 1 102 ? 7.174 -4.015 -3.846 1.00 93.00 102 LEU A C 1
ATOM 801 O O . LEU A 1 102 ? 7.110 -3.445 -2.758 1.00 93.00 102 LEU A O 1
ATOM 805 N N . VAL A 1 103 ? 8.140 -4.872 -4.161 1.00 89.50 103 VAL A N 1
ATOM 806 C CA . VAL A 1 103 ? 9.332 -5.115 -3.349 1.00 89.50 103 VAL A CA 1
ATOM 807 C C . VAL A 1 103 ? 10.540 -4.666 -4.160 1.00 89.50 103 VAL A C 1
ATOM 809 O O . VAL A 1 103 ? 10.839 -5.229 -5.212 1.00 89.50 103 VAL A O 1
ATOM 812 N N . CYS A 1 104 ? 11.232 -3.638 -3.681 1.00 82.19 104 CYS A N 1
ATOM 813 C CA . CYS A 1 104 ? 12.403 -3.071 -4.328 1.00 82.19 104 CYS A CA 1
ATOM 814 C C . CYS A 1 104 ? 13.656 -3.340 -3.498 1.00 82.19 104 CYS A C 1
ATOM 816 O O . CYS A 1 104 ? 13.721 -3.072 -2.297 1.00 82.19 104 CYS A O 1
ATOM 818 N N . SER A 1 105 ? 14.668 -3.904 -4.148 1.00 76.31 105 SER A N 1
ATOM 819 C CA . SER A 1 105 ? 15.981 -4.156 -3.561 1.00 76.31 105 SER A CA 1
ATOM 820 C C . SER A 1 105 ? 17.043 -3.898 -4.625 1.00 76.31 105 SER A C 1
ATOM 822 O O . SER A 1 105 ? 17.309 -4.725 -5.492 1.00 76.31 105 SER A O 1
ATOM 824 N N . ILE A 1 106 ? 17.648 -2.713 -4.588 1.00 69.44 106 ILE A N 1
ATOM 825 C CA . ILE A 1 106 ? 18.761 -2.331 -5.461 1.00 69.44 106 ILE A CA 1
ATOM 826 C C . ILE A 1 106 ? 19.959 -2.105 -4.558 1.00 69.44 106 ILE A C 1
ATOM 828 O O . ILE A 1 106 ? 19.962 -1.237 -3.692 1.00 69.44 106 ILE A O 1
ATOM 832 N N . ARG A 1 107 ? 21.024 -2.865 -4.792 1.00 64.88 107 ARG A N 1
ATOM 833 C CA . ARG A 1 107 ? 22.287 -2.654 -4.090 1.00 64.88 107 ARG A CA 1
ATOM 834 C C . ARG A 1 107 ? 23.022 -1.499 -4.762 1.00 64.88 107 ARG A C 1
ATOM 836 O O . ARG A 1 107 ? 23.781 -1.694 -5.715 1.00 64.88 107 ARG A O 1
ATOM 843 N N . ALA A 1 108 ? 22.768 -0.276 -4.314 1.00 63.03 108 ALA A N 1
ATOM 844 C CA . ALA A 1 108 ? 23.633 0.842 -4.660 1.00 63.03 108 ALA A CA 1
ATOM 845 C C . ALA A 1 108 ? 24.935 0.737 -3.848 1.00 63.03 108 ALA A C 1
ATOM 847 O O . ALA A 1 108 ? 24.911 0.417 -2.663 1.00 63.03 108 ALA A O 1
ATOM 848 N N . ARG A 1 109 ? 26.090 0.986 -4.484 1.00 66.75 109 ARG A N 1
ATOM 849 C CA . ARG A 1 109 ? 27.378 1.072 -3.763 1.00 66.75 109 ARG A CA 1
ATOM 850 C C . ARG A 1 109 ? 27.404 2.255 -2.787 1.00 66.75 109 ARG A C 1
ATOM 852 O O . ARG A 1 109 ? 28.138 2.210 -1.810 1.00 66.75 109 ARG A O 1
ATOM 859 N N . SER A 1 110 ? 26.592 3.272 -3.061 1.00 68.19 110 SER A N 1
ATOM 860 C CA . SER A 1 110 ? 26.350 4.440 -2.225 1.00 68.19 110 SER A CA 1
ATOM 861 C C . SER A 1 110 ? 24.885 4.854 -2.413 1.00 68.19 110 SER A C 1
ATOM 863 O O . SER A 1 110 ? 24.456 4.988 -3.564 1.00 68.19 110 SER A O 1
ATOM 865 N N . PRO A 1 111 ? 24.110 5.061 -1.333 1.00 60.88 111 PRO A N 1
ATOM 866 C CA . PRO A 1 111 ? 22.744 5.578 -1.416 1.00 60.88 111 PRO A CA 1
ATOM 867 C C . PRO A 1 111 ? 22.683 7.013 -1.964 1.00 60.88 111 PRO A C 1
ATOM 869 O O . PRO A 1 111 ? 21.606 7.474 -2.318 1.00 60.88 111 PRO A O 1
ATOM 872 N N . PHE A 1 112 ? 23.811 7.725 -2.049 1.00 64.81 112 PHE A N 1
ATOM 873 C CA . PHE A 1 112 ? 23.855 9.129 -2.467 1.00 64.81 112 PHE A CA 1
ATOM 874 C C . PHE A 1 112 ? 24.181 9.328 -3.953 1.00 64.81 112 PHE A C 1
ATOM 876 O O . PHE A 1 112 ? 24.030 10.433 -4.466 1.00 64.81 112 PHE A O 1
ATOM 883 N N . ASP A 1 113 ? 24.582 8.273 -4.668 1.00 66.81 113 ASP A N 1
ATOM 884 C CA . ASP A 1 113 ? 25.128 8.416 -6.026 1.00 66.81 113 ASP A CA 1
ATOM 885 C C . ASP A 1 113 ? 24.079 8.246 -7.134 1.00 66.81 113 ASP A C 1
ATOM 887 O O . ASP A 1 113 ? 24.425 8.249 -8.319 1.00 66.81 113 ASP A O 1
ATOM 891 N N . ARG A 1 114 ? 22.802 8.027 -6.795 1.00 68.69 114 ARG A N 1
ATOM 892 C CA . ARG A 1 114 ? 21.768 7.729 -7.795 1.00 68.69 114 ARG A CA 1
ATOM 893 C C . ARG A 1 114 ? 20.506 8.554 -7.575 1.00 68.69 114 ARG A C 1
ATOM 895 O O . ARG A 1 114 ? 20.018 8.605 -6.448 1.00 68.69 114 ARG A O 1
ATOM 902 N N . PRO A 1 115 ? 19.962 9.171 -8.641 1.00 73.31 115 PRO A N 1
ATOM 903 C CA . PRO A 1 115 ? 18.691 9.861 -8.546 1.00 73.31 115 PRO A CA 1
ATOM 904 C C . PRO A 1 115 ? 17.573 8.860 -8.222 1.00 73.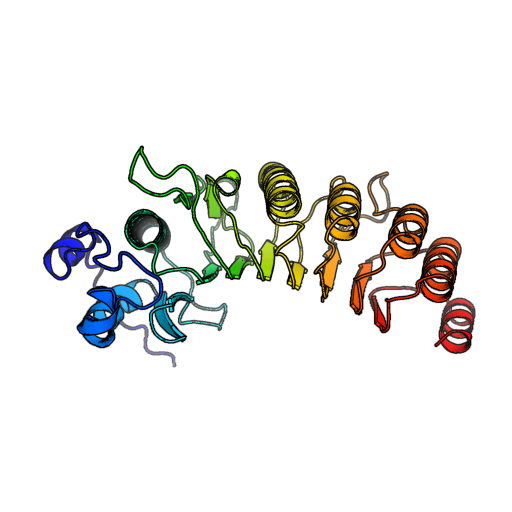31 115 PRO A C 1
ATOM 906 O O . PRO A 1 115 ? 17.655 7.703 -8.655 1.00 73.31 115 PRO A O 1
ATOM 909 N N . PRO A 1 116 ? 16.533 9.296 -7.493 1.00 80.00 116 PRO A N 1
ATOM 910 C CA . PRO A 1 116 ? 15.351 8.484 -7.264 1.00 80.00 116 PRO A CA 1
ATOM 911 C C . PRO A 1 116 ? 14.709 8.031 -8.574 1.00 80.00 116 PRO A C 1
ATOM 913 O O . PRO A 1 116 ? 14.780 8.721 -9.596 1.00 80.00 116 PRO A O 1
ATOM 916 N N . PHE A 1 117 ? 14.053 6.875 -8.531 1.00 84.56 117 PHE A N 1
ATOM 917 C CA . PHE A 1 117 ? 13.237 6.372 -9.630 1.00 84.56 117 PHE A CA 1
ATOM 918 C C . PHE A 1 117 ? 11.780 6.741 -9.350 1.00 84.56 117 PHE A C 1
ATOM 920 O O . PHE A 1 117 ? 11.164 6.125 -8.475 1.00 84.56 117 PHE A O 1
ATOM 927 N N . PRO A 1 118 ? 11.228 7.759 -10.037 1.00 89.62 118 PRO A N 1
ATOM 928 C CA . PRO A 1 118 ? 9.864 8.176 -9.784 1.00 89.62 118 PRO A CA 1
ATOM 929 C C . PRO A 1 118 ? 8.879 7.126 -10.303 1.00 89.62 118 PRO A C 1
ATOM 931 O O . PRO A 1 118 ? 8.965 6.705 -11.458 1.00 89.62 118 PRO A O 1
ATOM 934 N N . ILE A 1 119 ? 7.930 6.735 -9.455 1.00 91.06 119 ILE A N 1
ATOM 935 C CA . ILE A 1 119 ? 6.749 5.960 -9.836 1.00 91.06 119 ILE A CA 1
ATOM 936 C C . ILE A 1 119 ? 5.549 6.898 -9.788 1.00 91.06 119 ILE A C 1
ATOM 938 O O . ILE A 1 119 ? 5.135 7.332 -8.714 1.00 91.06 119 ILE A O 1
ATOM 942 N N . HIS A 1 120 ? 4.980 7.198 -10.950 1.00 91.81 120 HIS A N 1
ATOM 943 C CA . HIS A 1 120 ? 3.788 8.029 -11.056 1.00 91.81 120 HIS A CA 1
ATOM 944 C C . HIS A 1 120 ? 2.531 7.183 -10.873 1.00 91.81 120 HIS A C 1
ATOM 946 O O . HIS A 1 120 ? 2.293 6.232 -11.618 1.00 91.81 120 HIS A O 1
ATOM 952 N N . LEU A 1 121 ? 1.725 7.543 -9.874 1.00 90.25 121 LEU A N 1
ATOM 953 C CA . LEU A 1 121 ? 0.463 6.866 -9.563 1.00 90.25 121 LEU A CA 1
ATOM 954 C C . LEU A 1 121 ? -0.760 7.624 -10.103 1.00 90.25 121 LEU A C 1
ATOM 956 O O . LEU A 1 121 ? -1.885 7.145 -9.967 1.00 90.25 121 LEU A O 1
ATOM 960 N N . SER A 1 122 ? -0.552 8.779 -10.737 1.00 87.06 122 SER A N 1
ATOM 961 C CA . SER A 1 122 ? -1.605 9.557 -11.385 1.00 87.06 122 SER A CA 1
ATOM 962 C C . SER A 1 122 ? -2.086 8.898 -12.691 1.00 87.06 122 SER A C 1
ATOM 964 O O . SER A 1 122 ? -1.316 8.229 -13.388 1.00 87.06 122 SER A O 1
ATOM 966 N N . PRO A 1 123 ? -3.375 9.041 -13.043 1.00 82.88 123 PRO A N 1
ATOM 967 C CA . PRO A 1 123 ? -3.880 8.641 -14.355 1.00 82.88 123 PRO A CA 1
ATOM 968 C C . PRO A 1 123 ? -3.286 9.522 -15.467 1.00 82.88 123 PRO A C 1
ATOM 970 O O . PRO A 1 123 ? -2.991 10.694 -15.250 1.00 82.88 123 PRO A O 1
ATOM 973 N N . SER A 1 124 ? -3.143 8.973 -16.678 1.00 78.50 124 SER A N 1
ATOM 974 C CA . SER A 1 124 ? -2.607 9.721 -17.830 1.00 78.50 124 SER A CA 1
ATOM 975 C C . SER A 1 124 ? -3.602 10.728 -18.419 1.00 78.50 124 SER A C 1
ATOM 977 O O . SER A 1 124 ? -3.196 11.695 -19.064 1.00 78.50 124 SER A O 1
ATOM 979 N N . SER A 1 125 ? -4.906 10.526 -18.198 1.00 73.88 125 SER A N 1
ATOM 980 C CA . SER A 1 125 ? -5.948 11.429 -18.693 1.00 73.88 125 SER A CA 1
ATOM 981 C C . SER A 1 125 ? -6.102 12.659 -17.803 1.00 73.88 125 SER A C 1
ATOM 983 O O . SER A 1 125 ? -6.362 12.541 -16.606 1.00 73.88 125 SER A O 1
ATOM 985 N N . SER A 1 126 ? -6.083 13.841 -18.422 1.00 64.75 126 SER A N 1
ATOM 986 C CA . SER A 1 126 ? -6.350 15.134 -17.778 1.00 64.75 126 SER A CA 1
ATOM 987 C C . SER A 1 126 ? -7.753 15.259 -17.168 1.00 64.75 126 SER A C 1
ATOM 989 O O . SER A 1 126 ? -8.006 16.191 -16.409 1.00 64.75 126 SER A O 1
ATOM 991 N N . THR A 1 127 ? -8.674 14.345 -17.488 1.00 67.44 127 THR A N 1
ATOM 992 C CA . THR A 1 127 ? -10.067 14.389 -17.018 1.00 67.44 127 THR A CA 1
ATOM 993 C C . THR A 1 127 ? -10.305 13.629 -15.716 1.00 67.44 127 THR A C 1
ATOM 995 O O . THR A 1 127 ? -11.271 13.922 -15.012 1.00 67.44 127 THR A O 1
ATOM 998 N N . LEU A 1 128 ? -9.463 12.645 -15.385 1.00 62.50 128 LEU A N 1
ATOM 999 C CA . LEU A 1 128 ? -9.582 11.880 -14.146 1.00 62.50 128 LEU A CA 1
ATOM 1000 C C . LEU A 1 128 ? -8.609 12.459 -13.127 1.00 62.50 128 LEU A C 1
ATOM 1002 O O . LEU A 1 128 ? -7.407 12.263 -13.216 1.00 62.50 128 LEU A O 1
ATOM 1006 N N . VAL A 1 129 ? -9.139 13.174 -12.141 1.00 74.62 129 VAL A N 1
ATOM 1007 C CA . VAL A 1 129 ? -8.313 13.800 -11.094 1.00 74.62 129 VAL A CA 1
ATOM 1008 C C . VAL A 1 129 ? -7.868 12.776 -10.040 1.00 74.62 129 VAL A C 1
ATOM 1010 O O . VAL A 1 129 ? -6.889 12.994 -9.328 1.00 74.62 129 VAL A O 1
ATOM 1013 N N . TYR A 1 130 ? -8.564 11.639 -9.948 1.00 85.50 130 TYR A N 1
ATOM 1014 C CA . TYR A 1 130 ? -8.372 10.666 -8.879 1.00 85.50 130 TYR A CA 1
ATOM 1015 C C . TYR A 1 130 ? -8.245 9.245 -9.398 1.00 85.50 130 TYR A C 1
ATOM 1017 O O . TYR A 1 130 ? -8.891 8.848 -10.370 1.00 85.50 130 TYR A O 1
ATOM 1025 N N . ARG A 1 131 ? -7.449 8.460 -8.676 1.00 86.19 131 ARG A N 1
ATOM 1026 C CA . ARG A 1 131 ? -7.244 7.047 -8.939 1.00 86.19 131 ARG A CA 1
ATOM 1027 C C . ARG A 1 131 ? -7.685 6.203 -7.760 1.00 86.19 131 ARG A C 1
ATOM 1029 O O . ARG A 1 131 ? -7.310 6.472 -6.623 1.00 86.19 131 ARG A O 1
ATOM 1036 N N . ARG A 1 132 ? -8.456 5.154 -8.038 1.00 90.56 132 ARG A N 1
ATOM 1037 C CA . ARG A 1 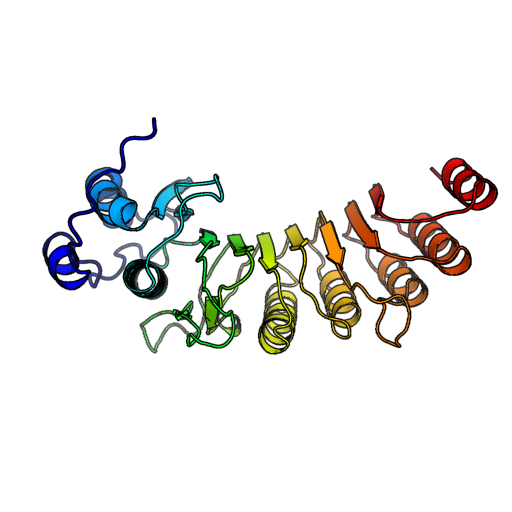132 ? -8.872 4.200 -7.015 1.00 90.56 132 ARG A CA 1
ATOM 1038 C C . ARG A 1 132 ? -7.831 3.093 -6.863 1.00 90.56 132 ARG A C 1
ATOM 1040 O O . ARG A 1 132 ? -7.761 2.207 -7.707 1.00 90.56 132 ARG A O 1
ATOM 1047 N N . PHE A 1 133 ? -7.073 3.113 -5.772 1.00 92.81 133 PHE A N 1
ATOM 1048 C CA . PHE A 1 133 ? -6.309 1.946 -5.323 1.00 92.81 133 PHE A CA 1
ATOM 1049 C C . PHE A 1 133 ? -6.964 1.399 -4.071 1.00 92.81 133 PHE A C 1
ATOM 1051 O O . PHE A 1 133 ? -7.328 2.170 -3.202 1.00 92.81 133 PHE A O 1
ATOM 1058 N N . ARG A 1 134 ? -7.094 0.082 -3.963 1.00 94.69 134 ARG A N 1
ATOM 1059 C CA . ARG A 1 134 ? -7.562 -0.616 -2.762 1.00 94.69 134 ARG A CA 1
ATOM 1060 C C . ARG A 1 134 ? -6.395 -1.089 -1.905 1.00 94.69 134 ARG A C 1
ATOM 1062 O O . ARG A 1 134 ? -6.514 -1.093 -0.685 1.00 94.69 134 ARG A O 1
ATOM 1069 N N . LEU A 1 135 ? -5.269 -1.447 -2.520 1.00 95.38 135 LEU A N 1
ATOM 1070 C CA . LEU A 1 135 ? -4.057 -1.865 -1.819 1.00 95.38 135 LEU A CA 1
ATOM 1071 C C . LEU A 1 135 ? -2.841 -1.143 -2.393 1.00 95.38 135 LEU A C 1
ATOM 1073 O O . LEU A 1 135 ? -2.608 -1.195 -3.598 1.00 95.38 135 LEU A O 1
ATOM 1077 N N . LEU A 1 136 ? -2.054 -0.532 -1.512 1.00 95.75 136 LEU A N 1
ATOM 1078 C CA . LEU A 1 136 ? -0.730 -0.002 -1.808 1.00 95.75 136 LEU A CA 1
ATOM 1079 C C . LEU A 1 136 ? 0.259 -0.607 -0.811 1.00 95.75 136 LEU A C 1
ATOM 1081 O O . LEU A 1 136 ? 0.197 -0.327 0.382 1.00 95.75 136 LEU A O 1
ATOM 1085 N N . CYS A 1 137 ? 1.133 -1.475 -1.301 1.00 94.19 137 CYS A N 1
ATOM 1086 C CA . CYS A 1 137 ? 2.161 -2.157 -0.535 1.00 94.19 137 CYS A CA 1
ATOM 1087 C C . CYS A 1 137 ? 3.515 -1.876 -1.179 1.00 94.19 137 CYS A C 1
ATOM 1089 O O . CYS A 1 137 ? 3.753 -2.276 -2.315 1.00 94.19 137 CYS A O 1
ATOM 1091 N N . ILE A 1 138 ? 4.388 -1.169 -0.474 1.00 91.19 138 ILE A N 1
ATOM 1092 C CA . ILE A 1 138 ? 5.711 -0.791 -0.961 1.00 91.19 138 ILE A CA 1
ATOM 1093 C C . ILE A 1 138 ? 6.721 -1.224 0.086 1.00 91.19 138 ILE A C 1
ATOM 1095 O O . ILE A 1 138 ? 6.649 -0.817 1.240 1.00 91.19 138 ILE A O 1
ATOM 1099 N N . THR A 1 139 ? 7.635 -2.100 -0.308 1.00 88.88 139 THR A N 1
ATOM 1100 C CA . THR A 1 139 ? 8.745 -2.551 0.527 1.00 88.88 139 THR A CA 1
ATOM 1101 C C . THR A 1 139 ? 10.044 -2.165 -0.152 1.00 88.88 139 THR A C 1
ATOM 1103 O O . THR A 1 139 ? 10.403 -2.712 -1.190 1.00 88.88 139 THR A O 1
ATOM 1106 N N . GLU A 1 140 ? 10.738 -1.215 0.438 1.00 84.62 140 GLU A N 1
ATOM 1107 C CA . GLU A 1 140 ? 11.984 -0.634 -0.001 1.00 84.62 140 GLU A CA 1
ATOM 1108 C C . GLU A 1 140 ? 13.084 -0.978 1.008 1.00 84.62 140 GLU A C 1
ATOM 1110 O O . GLU A 1 140 ? 12.981 -0.665 2.196 1.00 84.62 140 GLU A O 1
ATOM 1115 N N . ARG A 1 141 ? 14.142 -1.638 0.531 1.00 76.81 141 ARG A N 1
ATOM 1116 C CA . ARG A 1 141 ? 15.315 -1.988 1.347 1.00 76.81 141 ARG A CA 1
ATOM 1117 C C . ARG A 1 141 ? 16.501 -1.074 1.039 1.00 76.81 141 ARG A C 1
ATOM 1119 O O . ARG A 1 141 ? 16.558 -0.482 -0.045 1.00 76.81 141 ARG A O 1
ATOM 1126 N N . ALA A 1 142 ? 17.446 -0.978 1.978 1.00 69.69 142 ALA A N 1
ATOM 1127 C CA . ALA A 1 142 ? 18.541 -0.010 1.990 1.00 69.69 142 ALA A CA 1
ATOM 1128 C C . ALA A 1 142 ? 19.202 0.231 0.627 1.00 69.69 142 ALA A C 1
ATOM 1130 O O . ALA A 1 142 ? 19.603 -0.694 -0.085 1.00 69.69 142 ALA A O 1
ATOM 1131 N N . GLY A 1 143 ? 19.412 1.514 0.320 1.00 66.81 143 GLY A N 1
ATOM 1132 C CA . GLY A 1 143 ? 20.160 1.958 -0.857 1.00 66.81 143 GLY A CA 1
ATOM 1133 C C . GLY A 1 143 ? 19.317 2.166 -2.111 1.00 66.81 143 GLY A C 1
ATOM 1134 O O . GLY A 1 143 ? 19.879 2.416 -3.180 1.00 66.81 143 GLY A O 1
ATOM 1135 N N . THR A 1 144 ? 17.995 2.082 -1.987 1.00 66.00 144 THR A N 1
ATOM 1136 C CA . THR A 1 144 ? 17.056 2.455 -3.043 1.00 66.00 144 THR A CA 1
ATOM 1137 C C . THR A 1 144 ? 16.390 3.786 -2.713 1.00 66.00 144 THR A C 1
ATOM 1139 O O . THR A 1 144 ? 16.364 4.195 -1.557 1.00 66.00 144 THR A O 1
ATOM 1142 N N . HIS A 1 145 ? 15.974 4.497 -3.762 1.00 71.25 145 HIS A N 1
ATOM 1143 C CA . HIS A 1 145 ? 15.130 5.682 -3.652 1.00 71.25 145 HIS A CA 1
ATOM 1144 C C . HIS A 1 145 ? 13.994 5.521 -4.659 1.00 71.25 145 HIS A C 1
ATOM 1146 O O . HIS A 1 145 ? 14.031 6.072 -5.761 1.00 71.25 145 HIS A O 1
ATOM 1152 N N . LEU A 1 146 ? 13.021 4.676 -4.338 1.00 79.31 146 LEU A N 1
ATOM 1153 C CA . LEU A 1 146 ? 11.727 4.728 -4.999 1.00 79.31 146 LEU A CA 1
ATOM 1154 C C . LEU A 1 146 ? 11.031 6.011 -4.559 1.00 79.31 146 LEU A C 1
ATOM 1156 O O . LEU A 1 146 ? 10.737 6.217 -3.386 1.00 79.31 146 LEU A O 1
ATOM 1160 N N . GLU A 1 147 ? 10.754 6.886 -5.516 1.00 87.00 147 GLU A N 1
ATOM 1161 C CA . GLU A 1 147 ? 9.978 8.090 -5.253 1.00 87.00 147 GLU A CA 1
ATOM 1162 C C . GLU A 1 147 ? 8.564 7.852 -5.766 1.00 87.00 147 GLU A C 1
ATOM 1164 O O . GLU A 1 147 ? 8.288 7.983 -6.957 1.00 87.00 147 GLU A O 1
ATOM 1169 N N . LEU A 1 148 ? 7.656 7.477 -4.870 1.00 88.38 148 LEU A N 1
ATOM 1170 C CA . LEU A 1 148 ? 6.239 7.493 -5.207 1.00 88.38 148 LEU A CA 1
ATOM 1171 C C . LEU A 1 148 ? 5.838 8.947 -5.457 1.00 88.38 148 LEU A C 1
ATOM 1173 O O . LEU A 1 148 ? 6.156 9.830 -4.667 1.00 88.38 148 LEU A O 1
ATOM 1177 N N . ARG A 1 149 ? 5.185 9.197 -6.587 1.00 89.31 149 ARG A N 1
ATOM 1178 C CA . ARG A 1 149 ? 4.646 10.505 -6.943 1.00 89.31 149 ARG A CA 1
ATOM 1179 C C . ARG A 1 149 ? 3.147 10.411 -7.097 1.00 89.31 149 ARG A C 1
ATOM 1181 O O . ARG A 1 149 ? 2.587 9.364 -7.421 1.00 89.31 149 ARG A O 1
ATOM 1188 N N . ASP A 1 150 ? 2.510 11.553 -6.890 1.00 90.12 150 ASP A N 1
ATOM 1189 C CA . ASP A 1 150 ? 1.075 11.720 -7.070 1.00 90.12 150 ASP A CA 1
ATOM 1190 C C . ASP A 1 150 ? 0.236 10.851 -6.119 1.00 90.12 150 ASP A C 1
ATOM 1192 O O . ASP A 1 150 ? -0.928 10.570 -6.403 1.00 90.12 150 ASP A O 1
ATOM 1196 N N . MET A 1 151 ? 0.785 10.468 -4.955 1.00 90.38 151 MET A N 1
ATOM 1197 C CA . MET A 1 151 ? 0.055 9.718 -3.918 1.00 90.38 151 MET A CA 1
ATOM 1198 C C . MET A 1 151 ? -1.221 10.446 -3.480 1.00 90.38 151 MET A C 1
ATOM 1200 O O . MET A 1 151 ? -2.234 9.824 -3.177 1.00 90.38 151 MET A O 1
ATOM 1204 N N . HIS A 1 152 ? -1.214 11.777 -3.539 1.00 88.81 152 HIS A N 1
ATOM 1205 C CA . HIS A 1 152 ? -2.386 12.602 -3.280 1.00 88.81 152 HIS A CA 1
ATOM 1206 C C . HIS A 1 152 ? -3.560 12.299 -4.241 1.00 88.81 152 HIS A C 1
ATOM 1208 O O . HIS A 1 152 ? -4.712 12.512 -3.883 1.00 88.81 152 HIS A O 1
ATOM 1214 N N . THR A 1 153 ? -3.340 11.764 -5.440 1.00 91.25 153 THR A N 1
ATOM 1215 C C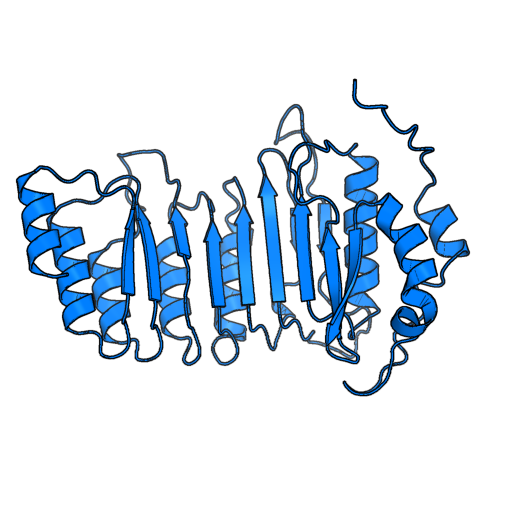A . THR A 1 153 ? -4.443 11.415 -6.357 1.00 91.25 153 THR A CA 1
ATOM 1216 C C . THR A 1 153 ? -5.179 10.131 -5.952 1.00 91.25 153 THR A C 1
ATOM 1218 O O . THR A 1 153 ? -6.247 9.833 -6.489 1.00 91.25 153 THR A O 1
ATOM 1221 N N . ILE A 1 154 ? -4.645 9.373 -4.990 1.00 94.12 154 ILE A N 1
ATOM 1222 C CA . ILE A 1 154 ? -5.169 8.066 -4.600 1.00 94.12 154 ILE A CA 1
ATOM 1223 C C . ILE A 1 154 ? -6.380 8.208 -3.674 1.00 94.12 154 ILE A C 1
ATOM 1225 O O . ILE A 1 154 ? -6.336 8.875 -2.639 1.00 94.12 154 ILE A O 1
ATOM 1229 N N . THR A 1 155 ? -7.456 7.511 -4.026 1.00 94.56 155 THR A N 1
ATOM 1230 C CA . THR A 1 155 ? -8.705 7.413 -3.263 1.00 94.56 155 THR A CA 1
ATOM 1231 C C . THR A 1 155 ? -9.142 5.953 -3.123 1.00 94.56 155 THR A C 1
ATOM 1233 O O . THR A 1 155 ? -8.681 5.079 -3.859 1.00 94.56 155 THR A O 1
ATOM 1236 N N . GLY A 1 156 ? -10.054 5.669 -2.191 1.00 94.38 156 GLY A N 1
ATOM 1237 C CA . GLY A 1 156 ? -10.598 4.323 -2.000 1.00 94.38 156 GLY A CA 1
ATOM 1238 C C . GLY A 1 156 ? -9.610 3.306 -1.425 1.00 94.38 156 GLY A C 1
ATOM 1239 O O . GLY A 1 156 ? -9.874 2.106 -1.530 1.00 94.38 156 GLY A O 1
ATOM 1240 N N . LEU A 1 157 ? -8.503 3.768 -0.835 1.00 95.75 157 LEU A N 1
ATOM 1241 C CA . LEU A 1 157 ? -7.463 2.920 -0.263 1.00 95.75 157 LEU A CA 1
ATOM 1242 C C . LEU A 1 157 ? -7.996 2.175 0.948 1.00 95.75 157 LEU A C 1
ATOM 1244 O O . LEU A 1 157 ? -8.477 2.794 1.892 1.00 95.75 157 LEU A O 1
ATOM 1248 N N . GLU A 1 158 ? -7.902 0.846 0.905 1.00 94.62 158 GLU A N 1
ATOM 1249 C CA . GLU A 1 158 ? -8.329 -0.057 1.974 1.00 94.62 158 GLU A CA 1
ATOM 1250 C C . GLU A 1 158 ? -7.133 -0.603 2.756 1.00 94.62 158 GLU A C 1
ATOM 1252 O O . GLU A 1 158 ? -7.251 -0.881 3.945 1.00 94.62 158 GLU A O 1
ATOM 1257 N N . THR A 1 159 ? -5.981 -0.787 2.112 1.00 93.75 159 THR A N 1
ATOM 1258 C CA . THR A 1 159 ? -4.761 -1.306 2.736 1.00 93.75 159 THR A CA 1
ATOM 1259 C C . THR A 1 159 ? -3.550 -0.490 2.312 1.00 93.75 159 THR A C 1
ATOM 1261 O O . THR A 1 159 ? -3.253 -0.406 1.122 1.00 93.75 159 THR A O 1
ATOM 1264 N N . LEU A 1 160 ? -2.827 0.047 3.291 1.00 93.62 160 LEU A N 1
ATOM 1265 C CA . LEU A 1 160 ? -1.549 0.722 3.107 1.00 93.62 160 LEU A CA 1
ATOM 1266 C C . LEU A 1 160 ? -0.467 -0.031 3.883 1.00 93.62 160 LEU A C 1
ATOM 1268 O O . LEU A 1 160 ? -0.594 -0.221 5.089 1.00 93.62 160 LEU A O 1
ATOM 1272 N N . ILE A 1 161 ? 0.562 -0.495 3.183 1.00 91.62 161 ILE A N 1
ATOM 1273 C CA . ILE A 1 161 ? 1.726 -1.164 3.765 1.00 91.62 161 ILE A CA 1
ATOM 1274 C C . ILE A 1 161 ? 2.965 -0.464 3.223 1.00 91.62 161 ILE A C 1
ATOM 1276 O O . ILE A 1 161 ? 3.204 -0.496 2.019 1.00 91.62 161 ILE A O 1
ATOM 1280 N N . ILE A 1 162 ? 3.750 0.176 4.081 1.00 88.75 162 ILE A N 1
ATOM 1281 C CA . ILE A 1 162 ? 4.982 0.849 3.665 1.00 88.75 162 ILE A CA 1
ATOM 1282 C C . ILE A 1 162 ? 6.119 0.384 4.556 1.00 88.75 162 ILE A C 1
ATOM 1284 O O . ILE A 1 162 ? 6.117 0.622 5.754 1.00 88.75 162 ILE A O 1
ATOM 1288 N N . SER A 1 163 ? 7.108 -0.266 3.966 1.00 86.44 163 SER A N 1
ATOM 1289 C CA . SER A 1 163 ? 8.349 -0.629 4.635 1.00 86.44 163 SER A CA 1
ATOM 1290 C C . SER A 1 163 ? 9.468 0.082 3.903 1.00 86.44 163 SER A C 1
ATOM 1292 O O . SER A 1 163 ? 9.769 -0.327 2.793 1.00 86.44 163 SER A O 1
ATOM 1294 N N . CYS A 1 164 ? 10.050 1.138 4.460 1.00 79.94 164 CYS A N 1
ATOM 1295 C CA . CYS A 1 164 ? 11.100 1.896 3.776 1.00 79.94 164 CYS A CA 1
ATOM 1296 C C . CYS A 1 164 ? 12.289 2.109 4.702 1.00 79.94 164 CYS A C 1
ATOM 1298 O O . CYS A 1 164 ? 12.194 2.889 5.642 1.00 79.94 164 CYS A O 1
ATOM 1300 N N . GLU A 1 165 ? 13.419 1.470 4.401 1.00 76.69 165 GLU A N 1
ATOM 1301 C CA . GLU A 1 165 ? 14.677 1.687 5.119 1.00 76.69 165 GLU A CA 1
ATOM 1302 C C . GLU A 1 165 ? 15.282 3.058 4.745 1.00 76.69 165 GLU A C 1
ATOM 1304 O O . GLU A 1 165 ? 16.024 3.181 3.769 1.00 76.69 165 GLU A O 1
ATOM 1309 N N . GLY A 1 166 ? 14.985 4.115 5.513 1.00 68.69 166 GLY A N 1
ATOM 1310 C CA . GLY A 1 166 ? 15.642 5.416 5.331 1.00 68.69 166 GLY A CA 1
ATOM 1311 C C . GLY A 1 166 ? 14.893 6.646 5.850 1.00 68.69 166 GLY A C 1
ATOM 1312 O O . GLY A 1 166 ? 13.749 6.590 6.298 1.00 68.69 166 GLY A O 1
ATOM 1313 N N . HIS A 1 167 ? 15.570 7.797 5.781 1.00 61.56 167 HIS A N 1
ATOM 1314 C CA . HIS A 1 167 ? 15.038 9.106 6.170 1.00 61.56 167 HIS A CA 1
ATOM 1315 C C . HIS A 1 167 ? 14.521 9.867 4.940 1.00 61.56 167 HIS A C 1
ATOM 1317 O O . HIS A 1 167 ? 15.270 10.623 4.324 1.00 61.56 167 HIS A O 1
ATOM 1323 N N . ASN A 1 168 ? 13.246 9.706 4.577 1.00 70.44 168 ASN A N 1
ATOM 1324 C CA . ASN A 1 168 ? 12.619 10.530 3.537 1.00 70.44 168 ASN A CA 1
ATOM 1325 C C . ASN A 1 168 ? 11.426 11.309 4.115 1.00 70.44 168 ASN A C 1
ATOM 1327 O O . ASN A 1 168 ? 10.344 10.756 4.295 1.00 70.44 168 ASN A O 1
ATOM 1331 N N . GLN A 1 169 ? 11.643 12.583 4.473 1.00 73.62 169 GLN A N 1
ATOM 1332 C CA . GLN A 1 169 ? 10.603 13.465 5.044 1.00 73.62 169 GLN A CA 1
ATOM 1333 C C . GLN A 1 169 ? 9.414 13.608 4.109 1.00 73.62 169 GLN A C 1
ATOM 1335 O O . GLN A 1 169 ? 8.270 13.542 4.543 1.00 73.62 169 GLN A O 1
ATOM 1340 N N . ARG A 1 170 ? 9.696 13.713 2.815 1.00 79.06 170 ARG A N 1
ATOM 1341 C CA . ARG A 1 170 ? 8.666 13.892 1.809 1.00 79.06 170 ARG A CA 1
ATOM 1342 C C . ARG A 1 170 ? 7.714 12.700 1.744 1.00 79.06 170 ARG A C 1
ATOM 1344 O O . ARG A 1 170 ? 6.515 12.910 1.641 1.00 79.06 170 ARG A O 1
ATOM 1351 N N . ILE A 1 171 ? 8.224 11.471 1.863 1.00 80.31 171 ILE A N 1
ATOM 1352 C CA . ILE A 1 171 ? 7.366 10.276 1.904 1.00 80.31 171 ILE A CA 1
ATOM 1353 C C . ILE A 1 171 ? 6.436 10.324 3.118 1.00 80.31 171 ILE A C 1
ATOM 1355 O O . ILE A 1 171 ? 5.266 9.999 2.981 1.00 80.31 171 ILE A O 1
ATOM 1359 N N . ALA A 1 172 ? 6.914 10.760 4.286 1.00 79.25 172 ALA A N 1
ATOM 1360 C CA . ALA A 1 172 ? 6.066 10.854 5.473 1.00 79.25 172 ALA A CA 1
ATOM 1361 C C . ALA A 1 172 ? 4.923 11.866 5.289 1.00 79.25 172 ALA A C 1
ATOM 1363 O O . ALA A 1 172 ? 3.773 11.530 5.550 1.00 79.25 172 ALA A O 1
ATOM 1364 N N . ASP A 1 173 ? 5.219 13.055 4.759 1.00 82.31 173 ASP A N 1
ATOM 1365 C CA . ASP A 1 173 ? 4.193 14.070 4.488 1.00 82.31 173 ASP A CA 1
ATOM 1366 C C . ASP A 1 173 ? 3.182 13.582 3.421 1.00 82.31 173 ASP A C 1
ATOM 1368 O O . ASP A 1 173 ? 1.978 13.834 3.518 1.00 82.31 173 ASP A O 1
ATOM 1372 N N . GLU A 1 174 ? 3.647 12.834 2.410 1.00 86.88 174 GLU A N 1
ATOM 1373 C CA . GLU A 1 174 ? 2.778 12.210 1.401 1.00 86.88 174 GLU A CA 1
ATOM 1374 C C . GLU A 1 174 ? 1.925 11.065 1.980 1.00 86.88 174 GLU A C 1
ATOM 1376 O O . GLU A 1 174 ? 0.770 10.904 1.576 1.00 86.88 174 GLU A O 1
ATOM 1381 N N . ILE A 1 175 ? 2.446 10.302 2.947 1.00 88.00 175 ILE A N 1
ATOM 1382 C CA . ILE A 1 175 ? 1.699 9.271 3.683 1.00 88.00 175 ILE A CA 1
ATOM 1383 C C . ILE A 1 175 ? 0.597 9.905 4.529 1.00 88.00 175 ILE A C 1
ATOM 1385 O O . ILE A 1 175 ? -0.537 9.435 4.469 1.00 88.00 175 ILE A O 1
ATOM 1389 N N . ASP A 1 176 ? 0.889 10.977 5.265 1.00 85.06 176 ASP A N 1
ATOM 1390 C CA . ASP A 1 176 ? -0.105 11.666 6.096 1.00 85.06 176 ASP A CA 1
ATOM 1391 C C . ASP A 1 176 ? -1.263 12.192 5.236 1.00 85.06 176 ASP A C 1
ATOM 1393 O O . ASP A 1 176 ? -2.438 11.938 5.519 1.00 85.06 176 ASP A O 1
ATOM 1397 N N . ALA A 1 177 ? -0.942 12.837 4.108 1.00 89.06 177 ALA A N 1
ATOM 1398 C CA . ALA A 1 177 ? -1.943 13.292 3.146 1.00 89.06 177 ALA A CA 1
ATOM 1399 C C . ALA A 1 177 ? -2.756 12.129 2.545 1.00 89.06 177 ALA A C 1
ATOM 1401 O O . ALA A 1 177 ? -3.961 12.267 2.302 1.00 89.06 177 ALA A O 1
ATOM 1402 N N . LEU A 1 178 ? -2.112 10.983 2.300 1.00 91.94 178 LEU A N 1
ATOM 1403 C CA . LEU A 1 178 ? -2.764 9.781 1.789 1.00 91.94 178 LEU A CA 1
ATOM 1404 C C . LEU A 1 178 ? -3.725 9.172 2.819 1.00 91.94 178 LEU A C 1
ATOM 1406 O O . LEU A 1 178 ? -4.834 8.783 2.442 1.00 91.94 178 LEU A O 1
ATOM 1410 N N . ILE A 1 179 ? -3.325 9.105 4.092 1.00 90.94 179 ILE A N 1
ATOM 1411 C CA . ILE A 1 179 ? -4.157 8.613 5.198 1.00 90.94 179 ILE A CA 1
ATOM 1412 C C . ILE A 1 179 ? -5.389 9.501 5.345 1.00 90.94 179 ILE A C 1
ATOM 1414 O O . ILE A 1 179 ? -6.503 8.990 5.272 1.00 90.94 179 ILE A O 1
ATOM 1418 N N . GLU A 1 180 ? -5.211 10.821 5.454 1.00 90.25 180 GLU A N 1
ATOM 1419 C CA . GLU A 1 180 ? -6.325 11.762 5.634 1.00 90.25 180 GLU A CA 1
ATOM 1420 C C . GLU A 1 180 ? -7.343 11.656 4.490 1.00 90.25 180 GLU A C 1
ATOM 1422 O O . GLU A 1 180 ? -8.553 11.563 4.710 1.00 90.25 180 GLU A O 1
ATOM 1427 N N . ARG A 1 181 ? -6.862 11.572 3.243 1.00 92.75 181 ARG A N 1
ATOM 1428 C CA . ARG A 1 181 ? -7.723 11.415 2.061 1.00 92.75 181 ARG A CA 1
ATOM 1429 C C . ARG A 1 181 ? -8.500 10.099 2.045 1.00 92.75 181 ARG A C 1
ATOM 1431 O O . ARG A 1 181 ? -9.574 10.035 1.448 1.00 92.75 181 ARG A O 1
ATOM 1438 N N . ASN A 1 182 ? -7.973 9.057 2.680 1.00 93.81 182 ASN A N 1
ATOM 1439 C CA . ASN A 1 182 ? -8.559 7.721 2.696 1.00 93.81 182 ASN A CA 1
ATOM 1440 C C . ASN A 1 182 ? -9.101 7.325 4.076 1.00 93.81 182 ASN A C 1
ATOM 1442 O O . ASN A 1 182 ? -9.401 6.154 4.291 1.00 93.81 182 ASN A O 1
ATOM 1446 N N . ARG A 1 183 ? -9.303 8.280 4.994 1.00 91.12 183 ARG A N 1
ATOM 1447 C CA . ARG A 1 183 ? -9.703 8.009 6.387 1.00 91.12 183 ARG A CA 1
ATOM 1448 C C . ARG A 1 183 ? -10.985 7.178 6.533 1.00 91.12 183 ARG A C 1
ATOM 1450 O O . ARG A 1 183 ? -11.116 6.379 7.454 1.00 91.12 183 ARG A O 1
ATOM 1457 N N . ASN A 1 184 ? -11.908 7.318 5.580 1.00 91.19 184 ASN A N 1
ATOM 1458 C CA . ASN A 1 184 ? -13.190 6.604 5.571 1.00 91.19 184 ASN A CA 1
ATOM 1459 C C . ASN A 1 184 ? -13.115 5.224 4.896 1.00 91.19 184 ASN A C 1
ATOM 1461 O O . ASN A 1 184 ? -14.069 4.455 4.962 1.00 91.19 184 ASN A O 1
ATOM 1465 N N . THR A 1 185 ? -12.030 4.922 4.178 1.00 93.12 185 THR A N 1
ATOM 1466 C CA . THR A 1 185 ? -11.885 3.675 3.408 1.00 93.12 185 THR A CA 1
ATOM 1467 C C . THR A 1 185 ? -10.753 2.800 3.918 1.00 93.12 185 THR A C 1
ATOM 1469 O O . THR A 1 185 ? -10.788 1.591 3.685 1.00 93.12 185 THR A O 1
ATOM 1472 N N . LEU A 1 186 ? -9.769 3.385 4.607 1.00 92.06 186 LEU A N 1
ATOM 1473 C CA . LEU A 1 186 ? -8.573 2.706 5.076 1.00 92.06 186 LEU A CA 1
ATOM 1474 C C . LEU A 1 186 ? -8.933 1.739 6.201 1.00 92.06 186 LEU A C 1
ATOM 1476 O O . LEU A 1 186 ? -9.355 2.132 7.285 1.00 92.06 186 LEU A O 1
ATOM 1480 N N . LYS A 1 187 ? -8.755 0.450 5.917 1.00 90.31 187 LYS A N 1
ATOM 1481 C CA . LYS A 1 187 ? -9.060 -0.659 6.825 1.00 90.31 187 LYS A CA 1
ATOM 1482 C C . LYS A 1 187 ? -7.820 -1.267 7.432 1.00 90.31 187 LYS A C 1
ATOM 1484 O O . LYS A 1 187 ? -7.903 -1.841 8.506 1.00 90.31 187 LYS A O 1
ATOM 1489 N N . LYS A 1 188 ? -6.682 -1.187 6.753 1.00 89.25 188 LYS A N 1
ATOM 1490 C CA . LYS A 1 188 ? -5.424 -1.746 7.227 1.00 89.25 188 LYS A CA 1
ATOM 1491 C C . LYS A 1 188 ? -4.293 -0.775 6.955 1.00 89.25 188 LYS A C 1
ATOM 1493 O O . LYS A 1 188 ? -4.133 -0.300 5.834 1.00 89.25 188 LYS A O 1
ATOM 1498 N N . PHE A 1 189 ? -3.488 -0.553 7.979 1.00 88.50 189 PHE A N 1
ATOM 1499 C CA . PHE A 1 189 ? -2.277 0.239 7.904 1.00 88.50 189 PHE A CA 1
ATOM 1500 C C . PHE A 1 189 ? -1.136 -0.527 8.571 1.00 88.50 189 PHE A C 1
ATOM 1502 O O . PHE A 1 189 ? -1.316 -1.116 9.646 1.00 88.50 189 PHE A O 1
ATOM 1509 N N . ASP A 1 190 ? 0.002 -0.565 7.892 1.00 86.31 190 ASP A N 1
ATOM 1510 C CA . ASP A 1 190 ? 1.231 -1.191 8.353 1.00 86.31 190 ASP A CA 1
ATOM 1511 C C . ASP A 1 190 ? 2.409 -0.332 7.891 1.00 86.31 190 ASP A C 1
ATOM 1513 O O . ASP A 1 190 ? 2.528 -0.029 6.701 1.00 86.31 190 ASP A O 1
ATOM 1517 N N . ILE A 1 191 ? 3.254 0.090 8.823 1.00 82.62 191 ILE A N 1
ATOM 1518 C CA . ILE A 1 191 ? 4.448 0.858 8.492 1.00 82.62 191 ILE A CA 1
ATOM 1519 C C . ILE A 1 191 ? 5.664 0.304 9.220 1.00 82.62 191 ILE A C 1
ATOM 1521 O O . ILE A 1 191 ? 5.679 0.182 10.449 1.00 82.62 191 ILE A O 1
ATOM 1525 N N . CYS A 1 192 ? 6.691 -0.015 8.439 1.00 78.06 192 CYS A N 1
ATOM 1526 C CA . CYS A 1 192 ? 7.947 -0.564 8.909 1.00 78.06 192 CYS A CA 1
ATOM 1527 C C . CYS A 1 192 ? 9.116 0.354 8.553 1.00 78.06 192 CYS A C 1
ATOM 1529 O O . CYS A 1 192 ? 9.262 0.794 7.417 1.00 78.06 192 CYS A O 1
ATOM 1531 N N . GLU A 1 193 ? 9.972 0.616 9.537 1.00 68.12 193 GLU A N 1
ATOM 1532 C CA . GLU A 1 193 ? 11.327 1.159 9.348 1.00 68.12 193 GLU A CA 1
ATOM 1533 C C . GLU A 1 193 ? 11.424 2.563 8.753 1.00 68.12 193 GLU A C 1
ATOM 1535 O O . GLU A 1 193 ? 12.517 3.007 8.412 1.00 68.12 193 GLU A O 1
ATOM 1540 N N . VAL A 1 194 ? 10.327 3.318 8.721 1.00 62.22 194 VAL A N 1
ATOM 1541 C CA . VAL A 1 194 ? 10.379 4.719 8.309 1.00 62.22 194 VAL A CA 1
ATOM 1542 C C . VAL A 1 194 ? 11.178 5.471 9.366 1.00 62.22 194 VAL A C 1
ATOM 1544 O O . VAL A 1 194 ? 10.692 5.690 10.473 1.00 62.22 194 VAL A O 1
ATOM 1547 N N . GLY A 1 195 ? 12.426 5.829 9.047 1.00 57.38 195 GLY A N 1
ATOM 1548 C CA . GLY A 1 195 ? 13.426 6.371 9.979 1.00 57.38 195 GLY A CA 1
ATOM 1549 C C . GLY A 1 195 ? 13.094 7.765 10.528 1.00 57.38 195 GLY A C 1
ATOM 1550 O O . GLY A 1 195 ? 13.973 8.564 10.837 1.00 57.38 195 GLY A O 1
ATOM 1551 N N . GLN A 1 196 ? 11.828 8.142 10.587 1.00 59.78 196 GLN A N 1
ATOM 1552 C CA . GLN A 1 196 ? 11.376 9.482 10.900 1.00 59.78 196 GLN A CA 1
ATOM 1553 C C . GLN A 1 196 ? 11.326 9.719 12.406 1.00 59.78 196 GLN A C 1
ATOM 1555 O O . GLN A 1 196 ? 10.531 9.127 13.131 1.00 59.78 196 GLN A O 1
ATOM 1560 N N . ARG A 1 197 ? 12.129 10.684 12.864 1.00 56.72 197 ARG A N 1
ATOM 1561 C CA . ARG A 1 197 ? 12.140 11.159 14.254 1.00 56.72 197 ARG A CA 1
ATOM 1562 C C . ARG A 1 197 ? 11.055 12.195 14.564 1.00 56.72 197 ARG A C 1
ATOM 1564 O O . ARG A 1 197 ? 11.040 12.674 15.679 1.00 56.72 197 ARG A O 1
ATOM 1571 N N . ARG A 1 198 ? 10.225 12.659 13.619 1.00 56.16 198 ARG A N 1
ATOM 1572 C CA . ARG A 1 198 ? 9.285 13.777 13.894 1.00 56.16 198 ARG A CA 1
ATOM 1573 C C . ARG A 1 198 ? 7.838 13.562 13.452 1.00 56.16 198 ARG A C 1
ATOM 1575 O O . ARG A 1 198 ? 6.956 14.180 14.037 1.00 56.16 198 ARG A O 1
ATOM 1582 N N . ASN A 1 199 ? 7.571 12.640 12.528 1.00 60.66 199 ASN A N 1
ATOM 1583 C CA . ASN A 1 199 ? 6.225 12.483 11.956 1.00 60.66 199 ASN A CA 1
ATOM 1584 C C . ASN A 1 199 ? 5.415 11.309 12.517 1.00 60.66 199 ASN A C 1
ATOM 1586 O O . ASN A 1 199 ? 4.208 11.259 12.310 1.00 60.66 199 ASN A O 1
ATOM 1590 N N . GLY A 1 200 ? 6.036 10.388 13.264 1.00 65.06 200 GLY A N 1
ATOM 1591 C CA . GLY A 1 200 ? 5.339 9.203 13.773 1.00 65.06 200 GLY A CA 1
ATOM 1592 C C . GLY A 1 200 ? 4.079 9.529 14.577 1.00 65.06 200 GLY A C 1
ATOM 1593 O O . GLY A 1 200 ? 3.091 8.808 14.508 1.00 65.06 200 GLY A O 1
ATOM 1594 N N . LEU A 1 201 ? 4.095 10.647 15.305 1.00 66.50 201 LEU A N 1
ATOM 1595 C CA . LEU A 1 201 ? 2.946 11.082 16.083 1.00 66.50 201 LEU A CA 1
ATOM 1596 C C . LEU A 1 201 ? 1.830 11.699 15.225 1.00 66.50 201 LEU A C 1
ATOM 1598 O O . LEU A 1 201 ? 0.681 11.313 15.399 1.00 66.50 201 LEU A O 1
ATOM 1602 N N . ALA A 1 202 ? 2.154 12.626 14.319 1.00 72.00 202 ALA A N 1
ATOM 1603 C CA . ALA A 1 202 ? 1.157 13.245 13.439 1.00 72.00 202 ALA A CA 1
ATOM 1604 C C . ALA A 1 202 ? 0.423 12.176 12.618 1.00 72.00 202 ALA A C 1
ATOM 1606 O O . ALA A 1 202 ? -0.802 12.164 12.548 1.00 72.00 202 ALA A O 1
ATOM 1607 N N . MET A 1 203 ? 1.174 11.192 12.127 1.00 76.38 203 MET A N 1
ATOM 1608 C CA . MET A 1 203 ? 0.620 10.045 11.426 1.00 76.38 203 MET A CA 1
ATOM 1609 C C . MET A 1 203 ? -0.296 9.195 12.318 1.00 76.38 203 MET A C 1
ATOM 1611 O O . MET A 1 203 ? -1.373 8.794 11.887 1.00 76.38 203 MET A O 1
ATOM 1615 N N . LEU A 1 204 ? 0.082 8.928 13.576 1.00 73.88 204 LEU A N 1
ATOM 1616 C CA . LEU A 1 204 ? -0.793 8.231 14.532 1.00 73.88 204 LEU A CA 1
ATOM 1617 C C . LEU A 1 204 ? -2.075 9.023 14.827 1.00 73.88 204 LEU A C 1
ATOM 1619 O O . LEU A 1 204 ? -3.140 8.419 14.944 1.00 73.88 204 LEU A O 1
ATOM 1623 N N . GLU A 1 205 ? -1.994 10.352 14.911 1.00 76.38 205 GLU A N 1
ATOM 1624 C CA . GLU A 1 205 ? -3.162 11.228 15.059 1.00 76.38 205 GLU A CA 1
ATOM 1625 C C . GLU A 1 205 ? -4.086 11.125 13.831 1.00 76.38 205 GLU A C 1
ATOM 1627 O O . GLU A 1 205 ? -5.287 10.902 13.995 1.00 76.38 205 GLU A O 1
ATOM 1632 N N . SER A 1 206 ? -3.540 11.154 12.610 1.00 81.38 206 SER A N 1
ATOM 1633 C CA . SER A 1 206 ? -4.304 10.926 11.371 1.00 81.38 206 SER A CA 1
ATOM 1634 C C . SER A 1 206 ? -4.927 9.527 11.301 1.00 81.38 206 SER A C 1
ATOM 1636 O O . SER A 1 206 ? -6.062 9.365 10.852 1.00 81.38 206 SER A O 1
ATOM 1638 N N . LEU A 1 207 ? -4.225 8.497 11.777 1.00 79.56 207 LEU A N 1
ATOM 1639 C CA . LEU A 1 207 ? -4.746 7.128 11.803 1.00 79.56 207 LEU A CA 1
ATOM 1640 C C . LEU A 1 207 ? -5.895 6.963 12.795 1.00 79.56 207 LEU A C 1
ATOM 1642 O O . LEU A 1 207 ? -6.815 6.193 12.529 1.00 79.56 207 LEU A O 1
ATOM 1646 N N . VAL A 1 208 ? -5.889 7.691 13.912 1.00 76.38 208 VAL A N 1
ATOM 1647 C CA . VAL A 1 208 ? -7.017 7.658 14.849 1.00 76.38 208 VAL A CA 1
ATOM 1648 C C . VAL A 1 208 ? -8.273 8.298 14.264 1.00 76.38 208 VAL A C 1
ATOM 1650 O O . VAL A 1 208 ? -9.372 7.850 14.585 1.00 76.38 208 VAL A O 1
ATOM 1653 N N . ALA A 1 209 ? -8.141 9.267 13.363 1.00 80.56 209 ALA A N 1
ATOM 1654 C CA . ALA A 1 209 ? -9.288 9.812 12.644 1.00 80.56 209 ALA A CA 1
ATOM 1655 C C . ALA A 1 209 ? -9.913 8.815 11.641 1.00 80.56 209 ALA A C 1
ATOM 1657 O O . ALA A 1 209 ? -10.968 9.095 11.074 1.00 80.56 209 ALA A O 1
ATOM 1658 N N . CYS A 1 210 ? -9.292 7.652 11.404 1.00 82.81 210 CYS A N 1
ATOM 1659 C CA . CYS A 1 210 ? -9.814 6.645 10.487 1.00 82.81 210 CYS A CA 1
ATOM 1660 C C . CYS A 1 210 ? -10.879 5.763 11.164 1.00 82.81 210 CYS A C 1
ATOM 1662 O O . CYS A 1 210 ? -10.568 4.875 11.960 1.00 82.81 210 CYS A O 1
ATOM 1664 N N . GLU A 1 211 ? -12.144 5.951 10.785 1.00 81.00 211 GLU A N 1
ATOM 1665 C CA . GLU A 1 211 ? -13.301 5.244 11.365 1.00 81.00 211 GLU A CA 1
ATOM 1666 C C . GLU A 1 211 ? -13.387 3.757 10.977 1.00 81.00 211 GLU A C 1
ATOM 1668 O O . GLU A 1 211 ? -14.119 2.991 11.595 1.00 81.00 211 GLU A O 1
ATOM 1673 N N . SER A 1 212 ? -12.665 3.332 9.936 1.00 79.06 212 SER A N 1
ATOM 1674 C CA . SER A 1 212 ? -12.701 1.953 9.417 1.00 79.06 212 SER A CA 1
ATOM 1675 C C . SER A 1 212 ? -11.445 1.133 9.735 1.00 79.06 212 SER A C 1
ATOM 1677 O O . SER A 1 212 ? -11.318 0.001 9.264 1.00 79.06 212 SER A O 1
ATOM 1679 N N . LEU A 1 213 ? -10.494 1.693 10.487 1.00 78.75 213 LEU A N 1
ATOM 1680 C CA . LEU A 1 213 ? -9.137 1.164 10.568 1.00 78.75 213 LEU A CA 1
ATOM 1681 C C . LEU A 1 213 ? -8.992 -0.004 11.559 1.00 78.75 213 LEU A C 1
ATOM 1683 O O . LEU A 1 213 ? -9.002 0.170 12.772 1.00 78.75 213 LEU A O 1
ATOM 1687 N N . THR A 1 214 ? -8.705 -1.190 11.027 1.00 69.50 214 THR A N 1
ATOM 1688 C CA . THR A 1 214 ? -8.147 -2.344 11.749 1.00 69.50 214 THR A CA 1
ATOM 1689 C C . THR A 1 214 ? -6.626 -2.383 11.542 1.00 69.50 214 THR A C 1
ATOM 1691 O O . THR A 1 214 ? -6.099 -2.851 10.532 1.00 69.50 214 THR A O 1
ATOM 1694 N N . PHE A 1 215 ? -5.883 -1.789 12.467 1.00 66.31 215 PHE A N 1
ATOM 1695 C CA . PHE A 1 215 ? -4.443 -1.562 12.325 1.00 66.31 215 PHE A CA 1
ATOM 1696 C C . PHE A 1 215 ? -3.627 -2.821 12.651 1.00 66.31 215 PHE A C 1
ATOM 1698 O O . PHE A 1 215 ? -4.072 -3.657 13.429 1.00 66.31 215 PHE A O 1
ATOM 1705 N N . LYS A 1 216 ? -2.438 -3.001 12.052 1.00 55.81 216 LYS A N 1
ATOM 1706 C CA . LYS A 1 216 ? -1.593 -4.176 12.342 1.00 55.81 216 LYS A CA 1
ATOM 1707 C C . LYS A 1 216 ? -0.199 -3.849 12.863 1.00 55.81 216 LYS A C 1
ATOM 1709 O O . LYS A 1 216 ? 0.266 -4.603 13.705 1.00 55.81 216 LYS A O 1
ATOM 1714 N N . SER A 1 217 ? 0.491 -2.800 12.425 1.00 56.94 217 SER A N 1
ATOM 1715 C CA . SER A 1 217 ? 1.823 -2.520 12.982 1.00 56.94 217 SER A CA 1
ATOM 1716 C C . SER A 1 217 ? 2.329 -1.116 12.669 1.00 56.94 217 SER A C 1
ATOM 1718 O O . SER A 1 217 ? 2.135 -0.608 11.570 1.00 56.94 217 SER A O 1
ATOM 1720 N N . TYR A 1 218 ? 3.007 -0.511 13.639 1.00 63.69 218 TYR A N 1
ATOM 1721 C CA . TYR A 1 218 ? 3.895 0.632 13.473 1.00 63.69 218 TYR A CA 1
ATOM 1722 C C . TYR A 1 218 ? 5.240 0.271 14.085 1.00 63.69 218 TYR A C 1
ATOM 1724 O O . TYR A 1 218 ? 5.329 -0.142 15.245 1.00 63.69 218 TYR A O 1
ATOM 1732 N N . TYR A 1 219 ? 6.290 0.417 13.294 1.00 54.97 219 TYR A N 1
ATOM 1733 C CA . TYR A 1 219 ? 7.639 0.064 13.688 1.00 54.97 219 TYR A CA 1
ATOM 1734 C C . TYR A 1 219 ? 8.571 1.247 13.429 1.00 54.97 219 TYR A C 1
ATOM 1736 O O . TYR A 1 219 ? 8.742 1.673 12.286 1.00 54.97 219 TYR A O 1
ATOM 1744 N N . ASN A 1 220 ? 9.164 1.784 14.499 1.00 55.88 220 ASN A N 1
ATOM 1745 C CA . ASN A 1 220 ? 10.094 2.908 14.439 1.00 55.88 220 ASN A CA 1
ATOM 1746 C C . ASN A 1 220 ? 11.495 2.458 14.872 1.00 55.88 220 ASN A C 1
ATOM 1748 O O . ASN A 1 220 ? 11.723 2.240 16.060 1.00 55.88 220 ASN A O 1
ATOM 1752 N N . ASN A 1 221 ? 12.417 2.365 13.911 1.00 47.38 221 ASN A N 1
ATOM 1753 C CA . ASN A 1 221 ? 13.845 2.090 14.134 1.00 47.38 221 ASN A CA 1
ATOM 1754 C C . ASN A 1 221 ? 14.635 3.395 14.357 1.00 47.38 221 ASN A C 1
ATOM 1756 O O . ASN A 1 221 ? 15.577 3.737 13.635 1.00 47.38 221 ASN A O 1
ATOM 1760 N N . GLY A 1 222 ? 14.177 4.213 15.302 1.00 50.97 222 GLY A N 1
ATOM 1761 C CA . GLY A 1 222 ? 14.775 5.507 15.608 1.00 50.97 222 GLY A CA 1
ATOM 1762 C C . GLY A 1 222 ? 16.037 5.392 16.465 1.00 50.97 222 GLY A C 1
ATOM 1763 O O . GLY A 1 222 ? 16.031 5.925 17.568 1.00 50.97 222 GLY A O 1
ATOM 1764 N N . GLY A 1 223 ? 17.097 4.777 15.924 1.00 44.31 223 GLY A N 1
ATOM 1765 C CA . GLY A 1 223 ? 18.347 4.324 16.565 1.00 44.31 223 GLY A CA 1
ATOM 1766 C C . GLY A 1 223 ? 19.216 5.305 17.365 1.00 44.31 223 GLY A C 1
ATOM 1767 O O . GLY A 1 223 ? 20.439 5.179 17.329 1.00 44.31 223 GLY A O 1
ATOM 1768 N N . THR A 1 224 ? 18.673 6.287 18.089 1.00 49.12 224 THR A N 1
ATOM 1769 C CA . THR A 1 224 ? 19.465 7.071 19.050 1.00 49.12 224 THR A CA 1
ATOM 1770 C C . THR A 1 224 ? 18.689 7.364 20.344 1.00 49.12 224 THR A C 1
ATOM 1772 O O . THR A 1 224 ? 17.705 8.101 20.279 1.00 49.12 224 THR A O 1
ATOM 1775 N N . PRO A 1 225 ? 19.169 6.908 21.522 1.00 47.66 225 PRO A N 1
ATOM 1776 C CA . PRO A 1 225 ? 18.517 7.092 22.832 1.00 47.66 225 PRO A CA 1
ATOM 1777 C C . PRO A 1 225 ? 18.468 8.540 23.350 1.00 47.66 225 PRO A C 1
ATOM 1779 O O . PRO A 1 225 ? 17.913 8.808 24.410 1.00 47.66 225 PRO A O 1
ATOM 1782 N N . TYR A 1 226 ? 19.035 9.487 22.610 1.00 46.16 226 TYR A N 1
ATOM 1783 C CA . TYR A 1 226 ? 19.063 10.900 22.953 1.00 46.16 226 TYR A CA 1
ATOM 1784 C C . TYR A 1 226 ? 18.536 11.657 21.739 1.00 46.16 226 TYR A C 1
ATOM 1786 O O . TYR A 1 226 ? 19.233 11.670 20.731 1.00 46.16 226 TYR A O 1
ATOM 1794 N N . MET A 1 227 ? 17.310 12.191 21.788 1.00 42.09 227 MET A N 1
ATOM 1795 C CA . MET A 1 227 ? 16.827 13.412 21.105 1.00 42.09 227 MET A CA 1
ATOM 1796 C C . MET A 1 227 ? 15.284 13.434 20.980 1.00 42.09 227 MET A C 1
ATOM 1798 O O . MET A 1 227 ? 14.616 12.417 20.810 1.00 42.09 227 MET A O 1
ATOM 1802 N N . ASP A 1 228 ? 14.764 14.659 21.027 1.00 43.84 228 ASP A N 1
ATOM 1803 C CA . ASP A 1 228 ? 13.402 15.164 21.278 1.00 43.84 228 ASP A CA 1
ATOM 1804 C C . ASP A 1 228 ? 12.332 14.867 20.191 1.00 43.84 228 ASP A C 1
ATOM 1806 O O . ASP A 1 228 ? 11.612 15.751 19.731 1.00 43.84 228 ASP A O 1
ATOM 1810 N N . GLY A 1 229 ? 12.268 13.627 19.700 1.00 46.88 229 GLY A N 1
ATOM 1811 C CA . GLY A 1 229 ? 11.400 13.237 18.575 1.00 46.88 229 GLY A CA 1
ATOM 1812 C C . GLY A 1 229 ? 10.706 11.876 18.706 1.00 46.88 229 GLY A C 1
ATOM 1813 O O . GLY A 1 229 ? 9.967 11.437 17.824 1.00 46.88 229 GLY A O 1
ATOM 1814 N N . VAL A 1 230 ? 10.933 11.172 19.810 1.00 55.16 230 VAL A N 1
ATOM 1815 C CA . VAL A 1 230 ? 10.302 9.872 20.044 1.00 55.16 230 VAL A CA 1
ATOM 1816 C C . VAL A 1 230 ? 8.790 10.072 20.170 1.00 55.16 230 VAL A C 1
ATOM 1818 O O . VAL A 1 230 ? 8.333 10.995 20.845 1.00 55.16 230 VAL A O 1
ATOM 1821 N N . VAL A 1 231 ? 8.012 9.220 19.493 1.00 58.41 231 VAL A N 1
ATOM 1822 C CA . VAL A 1 231 ? 6.550 9.142 19.627 1.00 58.41 231 VAL A CA 1
ATOM 1823 C C . VAL A 1 231 ? 6.203 9.176 21.113 1.00 58.41 231 VAL A C 1
ATOM 1825 O O . VAL A 1 231 ? 6.486 8.209 21.812 1.00 58.41 231 VAL A O 1
ATOM 1828 N N . ASN A 1 232 ? 5.639 10.289 21.598 1.00 64.25 232 ASN A N 1
ATOM 1829 C CA . ASN A 1 232 ? 5.344 10.459 23.017 1.00 64.25 232 ASN A CA 1
ATOM 1830 C C . ASN A 1 232 ? 4.198 9.507 23.399 1.00 64.25 232 ASN A C 1
ATOM 1832 O O . ASN A 1 232 ? 3.055 9.743 22.984 1.00 64.25 232 ASN A O 1
ATOM 1836 N N . PRO A 1 233 ? 4.452 8.464 24.204 1.00 65.62 233 PRO A N 1
ATOM 1837 C CA . PRO A 1 233 ? 3.448 7.443 24.479 1.00 65.62 233 PRO A CA 1
ATOM 1838 C C . PRO A 1 233 ? 2.239 7.992 25.237 1.00 65.62 233 PRO A C 1
ATOM 1840 O O . PRO A 1 233 ? 1.142 7.465 25.078 1.00 65.62 233 PRO A O 1
ATOM 1843 N N . MET A 1 234 ? 2.379 9.101 25.973 1.00 67.50 234 MET A N 1
ATOM 1844 C CA . MET A 1 234 ? 1.247 9.792 26.600 1.00 67.50 234 MET A CA 1
ATOM 1845 C C . MET A 1 234 ? 0.309 10.436 25.578 1.00 67.50 234 MET A C 1
ATOM 1847 O O . MET A 1 234 ? -0.901 10.434 25.785 1.00 67.50 234 MET A O 1
ATOM 1851 N N . ARG A 1 235 ? 0.832 10.963 24.465 1.00 67.62 235 ARG A N 1
ATOM 1852 C CA . ARG A 1 235 ? -0.019 11.506 23.397 1.00 67.62 235 ARG A CA 1
ATOM 1853 C C . ARG A 1 235 ? -0.741 10.383 22.668 1.00 67.62 235 ARG A C 1
ATOM 1855 O O . ARG A 1 235 ? -1.957 10.455 22.578 1.00 67.62 235 ARG A O 1
ATOM 1862 N N . VAL A 1 236 ? -0.029 9.310 22.302 1.00 71.88 236 VAL A N 1
ATOM 1863 C CA . VAL A 1 236 ? -0.643 8.085 21.746 1.00 71.88 236 VAL A CA 1
ATOM 1864 C C . VAL A 1 236 ? -1.754 7.577 22.660 1.00 71.88 236 VAL A C 1
ATOM 1866 O O . VAL A 1 236 ? -2.838 7.246 22.202 1.00 71.88 236 VAL A O 1
ATOM 1869 N N . SER A 1 237 ? -1.513 7.582 23.969 1.00 71.12 237 SER A N 1
ATOM 1870 C CA . SER A 1 237 ? -2.498 7.189 24.973 1.00 71.12 237 SER A CA 1
ATOM 1871 C C . SER A 1 237 ? -3.775 8.028 24.906 1.00 71.12 237 SER A C 1
ATOM 1873 O O . SER A 1 237 ? -4.870 7.482 24.986 1.00 71.12 237 SER A O 1
ATOM 1875 N N . THR A 1 238 ? -3.670 9.345 24.744 1.00 74.38 238 THR A N 1
ATOM 1876 C CA . THR A 1 238 ? -4.848 10.204 24.559 1.00 74.38 238 THR A CA 1
ATOM 1877 C C . THR A 1 238 ? -5.579 9.851 23.267 1.00 74.38 238 THR A C 1
ATOM 1879 O O . THR A 1 238 ? -6.783 9.612 23.300 1.00 74.38 238 THR A O 1
ATOM 1882 N N . THR A 1 239 ? -4.848 9.712 22.160 1.00 73.31 239 THR A N 1
ATOM 1883 C CA . THR A 1 239 ? -5.419 9.400 20.845 1.00 73.31 239 THR A CA 1
ATOM 1884 C C . THR A 1 239 ? -6.152 8.047 20.854 1.00 73.31 239 THR A C 1
ATOM 1886 O O . THR A 1 239 ? -7.259 7.923 20.338 1.00 73.31 239 THR A O 1
ATOM 1889 N N . LEU A 1 240 ? -5.601 7.028 21.522 1.00 76.44 240 LEU A N 1
ATOM 1890 C CA . LEU A 1 240 ? -6.223 5.700 21.637 1.00 76.44 240 LEU A CA 1
ATOM 1891 C C . LEU A 1 240 ? -7.535 5.684 22.434 1.00 76.44 240 LEU A C 1
ATOM 1893 O O . LEU A 1 240 ? -8.356 4.792 22.221 1.00 76.44 240 LEU A O 1
ATOM 1897 N N . ARG A 1 241 ? -7.744 6.639 23.350 1.00 78.56 241 ARG A N 1
ATOM 1898 C CA . ARG A 1 241 ? -9.000 6.747 24.118 1.00 78.56 241 ARG A CA 1
ATOM 1899 C C . ARG A 1 241 ? -10.149 7.289 23.280 1.00 78.56 241 ARG A C 1
ATOM 1901 O O . ARG A 1 241 ? -11.300 6.958 23.546 1.00 78.56 241 ARG A O 1
ATOM 1908 N N . GLU A 1 242 ? -9.833 8.149 22.321 1.00 78.50 242 GLU A N 1
ATOM 1909 C CA . GLU A 1 242 ? -10.816 8.800 21.454 1.00 78.50 242 GLU A CA 1
ATOM 1910 C C . GLU A 1 242 ? -11.199 7.913 20.268 1.00 78.50 242 GLU A C 1
ATOM 1912 O O . GLU A 1 242 ? -12.297 8.032 19.727 1.00 78.50 242 GLU A O 1
ATOM 1917 N N . ASN A 1 243 ? -10.321 6.982 19.892 1.00 76.44 243 ASN A N 1
ATOM 1918 C CA . ASN A 1 243 ? -10.590 6.057 18.810 1.00 76.44 243 ASN A CA 1
ATOM 1919 C C . ASN A 1 243 ? -11.622 4.978 19.203 1.00 76.44 243 ASN A C 1
ATOM 1921 O O . ASN A 1 243 ? -11.515 4.340 20.253 1.00 76.44 243 ASN A O 1
ATOM 1925 N N . CYS A 1 244 ? -12.601 4.746 18.324 1.00 80.19 244 CYS A N 1
ATOM 1926 C CA . CYS A 1 244 ? -13.668 3.757 18.504 1.00 80.19 244 CYS A CA 1
ATOM 1927 C C . CYS A 1 244 ? -13.663 2.609 17.476 1.00 80.19 244 CYS A C 1
ATOM 1929 O O . CYS A 1 244 ? -14.564 1.771 17.510 1.00 80.19 244 CYS A O 1
ATOM 1931 N N . ALA A 1 245 ? -12.674 2.555 16.580 1.00 81.44 245 ALA A N 1
ATOM 1932 C CA . ALA A 1 245 ? -12.601 1.592 15.474 1.00 81.44 245 ALA A CA 1
ATOM 1933 C C . ALA A 1 245 ? -11.375 0.664 15.537 1.00 81.44 245 ALA A C 1
ATOM 1935 O O . ALA A 1 245 ? -11.405 -0.465 15.053 1.00 81.44 245 ALA A O 1
ATOM 1936 N N . LEU A 1 246 ? -10.292 1.133 16.148 1.00 79.31 246 LEU A N 1
ATOM 1937 C CA . LEU A 1 246 ? -8.995 0.487 16.206 1.00 79.31 246 LEU A CA 1
ATOM 1938 C C . LEU A 1 246 ? -9.081 -0.750 17.091 1.00 79.31 246 LEU A C 1
ATOM 1940 O O . LEU A 1 246 ? -9.188 -0.631 18.309 1.00 79.31 246 LEU A O 1
ATOM 1944 N N . GLU A 1 247 ? -9.026 -1.930 16.476 1.00 82.50 247 GLU A N 1
ATOM 1945 C CA . GLU A 1 247 ? -9.119 -3.204 17.201 1.00 82.50 247 GLU A CA 1
ATOM 1946 C C . GLU A 1 247 ? -7.763 -3.807 17.575 1.00 82.50 247 GLU A C 1
ATOM 1948 O O . GLU A 1 247 ? -7.659 -4.560 18.544 1.00 82.50 247 GLU A O 1
ATOM 1953 N N . PHE A 1 248 ? -6.716 -3.498 16.817 1.00 78.69 248 PHE A N 1
ATOM 1954 C CA . PHE A 1 248 ? -5.387 -4.062 17.009 1.00 78.69 248 PHE A CA 1
ATOM 1955 C C . PHE A 1 248 ? -4.345 -2.962 16.838 1.00 78.69 248 PHE A C 1
ATOM 1957 O O . PHE A 1 248 ? -4.405 -2.190 15.890 1.00 78.69 248 PHE A O 1
ATOM 1964 N N . LEU A 1 249 ? -3.377 -2.891 17.745 1.00 77.81 249 LEU A N 1
ATOM 1965 C CA . LEU A 1 249 ? -2.259 -1.960 17.683 1.00 77.81 249 LEU A CA 1
ATOM 1966 C C . LEU A 1 249 ? -0.979 -2.731 17.997 1.00 77.81 249 LEU A C 1
ATOM 1968 O O . LEU A 1 249 ? -0.864 -3.325 19.062 1.00 77.81 249 LEU A O 1
ATOM 1972 N N . SER A 1 250 ? -0.011 -2.745 17.084 1.00 77.88 250 SER A N 1
ATOM 1973 C CA . SER A 1 250 ? 1.347 -3.206 17.389 1.00 77.88 250 SER A CA 1
ATOM 1974 C C . SER A 1 250 ? 2.291 -2.032 17.246 1.00 77.88 250 SER A C 1
ATOM 1976 O O . SER A 1 250 ? 2.347 -1.438 16.176 1.00 77.88 250 SER A O 1
ATOM 1978 N N . ILE A 1 251 ? 3.006 -1.691 18.311 1.00 73.81 251 ILE A N 1
ATOM 1979 C CA . ILE A 1 251 ? 4.020 -0.643 18.296 1.00 73.81 251 ILE A CA 1
ATOM 1980 C C . ILE A 1 251 ? 5.346 -1.265 18.710 1.00 73.81 251 ILE A C 1
ATOM 1982 O O . ILE A 1 251 ? 5.462 -1.853 19.788 1.00 73.81 251 ILE A O 1
ATOM 1986 N N . HIS A 1 252 ? 6.347 -1.128 17.849 1.00 73.38 252 HIS A N 1
ATOM 1987 C CA . HIS A 1 252 ? 7.727 -1.410 18.207 1.00 73.38 252 HIS A CA 1
ATOM 1988 C C . HIS A 1 252 ? 8.405 -0.115 18.632 1.00 73.38 252 HIS A C 1
ATOM 1990 O O . HIS A 1 252 ? 8.464 0.851 17.868 1.00 73.38 252 HIS A O 1
ATOM 1996 N N . PHE A 1 253 ? 8.908 -0.114 19.854 1.00 68.44 253 PHE A N 1
ATOM 1997 C CA . PHE A 1 253 ? 9.697 0.963 20.407 1.00 68.44 253 PHE A CA 1
ATOM 1998 C C . PHE A 1 253 ? 11.097 0.438 20.681 1.00 68.44 253 PHE A C 1
ATOM 2000 O O . PHE A 1 253 ? 11.231 -0.620 21.275 1.00 68.44 253 PHE A O 1
ATOM 2007 N N . GLU A 1 254 ? 12.139 1.180 20.330 1.00 63.62 254 GLU A N 1
ATOM 2008 C CA . GLU A 1 254 ? 13.494 0.786 20.734 1.00 63.62 254 GLU A CA 1
ATOM 2009 C C . GLU A 1 254 ? 13.731 1.030 22.234 1.00 63.62 254 GLU A C 1
ATOM 2011 O O . GLU A 1 254 ? 14.381 0.225 22.901 1.00 63.62 254 GLU A O 1
ATOM 2016 N N . HIS A 1 255 ? 13.164 2.115 22.780 1.00 65.06 255 HIS A N 1
ATOM 2017 C CA . HIS A 1 255 ? 13.257 2.498 24.190 1.00 65.06 255 HIS A CA 1
ATOM 2018 C C . HIS A 1 255 ? 11.938 3.122 24.674 1.00 65.06 255 HIS A C 1
ATOM 2020 O O . HIS A 1 255 ? 11.473 4.110 24.107 1.00 65.06 255 HIS A O 1
ATOM 2026 N N . VAL A 1 256 ? 11.343 2.565 25.735 1.00 65.06 256 VAL A N 1
ATOM 2027 C CA . VAL A 1 256 ? 10.141 3.105 26.400 1.00 65.06 256 VAL A CA 1
ATOM 2028 C C . VAL A 1 256 ? 10.360 3.065 27.898 1.00 65.06 256 VAL A C 1
ATOM 2030 O O . VAL A 1 256 ? 10.699 2.010 28.428 1.00 65.06 256 VAL A O 1
ATOM 2033 N N . GLY A 1 257 ? 10.148 4.190 28.576 1.00 66.56 257 GLY A N 1
ATOM 2034 C CA . GLY A 1 257 ? 10.147 4.232 30.032 1.00 66.56 257 GLY A CA 1
ATOM 2035 C C . GLY A 1 257 ? 8.865 3.654 30.646 1.00 66.56 257 GLY A C 1
ATOM 2036 O O . GLY A 1 257 ? 7.841 3.444 29.994 1.00 66.56 257 GLY A O 1
ATOM 2037 N N . VAL A 1 258 ? 8.903 3.403 31.952 1.00 68.38 258 VAL A N 1
ATOM 2038 C CA . VAL A 1 258 ? 7.781 2.825 32.717 1.00 68.38 258 VAL A CA 1
ATOM 2039 C C . VAL A 1 258 ? 6.530 3.691 32.651 1.00 68.38 258 VAL A C 1
ATOM 2041 O O . VAL A 1 258 ? 5.410 3.193 32.527 1.00 68.38 258 VAL A O 1
ATOM 2044 N N . SER A 1 259 ? 6.720 5.007 32.751 1.00 69.31 259 SER A N 1
ATOM 2045 C CA . SER A 1 259 ? 5.627 5.976 32.807 1.00 69.31 259 SER A CA 1
ATOM 2046 C C . SER A 1 259 ? 4.817 5.987 31.511 1.00 69.31 259 SER A C 1
ATOM 2048 O O . SER A 1 259 ? 3.590 6.080 31.521 1.00 69.31 259 SER A O 1
ATOM 2050 N N . GLU A 1 260 ? 5.514 5.793 30.403 1.00 72.44 260 GLU A N 1
ATOM 2051 C CA . GLU A 1 260 ? 5.001 5.723 29.055 1.00 72.44 260 GLU A CA 1
ATOM 2052 C C . GLU A 1 260 ? 4.225 4.429 28.810 1.00 72.44 260 GLU A C 1
ATOM 2054 O O . GLU A 1 260 ? 3.105 4.468 28.296 1.00 72.44 260 GLU A O 1
ATOM 2059 N N . VAL A 1 261 ? 4.783 3.290 29.234 1.00 71.19 261 VAL A N 1
ATOM 2060 C CA . VAL A 1 261 ? 4.096 1.993 29.187 1.00 71.19 261 VAL A CA 1
ATOM 2061 C C . VAL A 1 261 ? 2.809 2.033 30.015 1.00 71.19 261 VAL A C 1
ATOM 2063 O O . VAL A 1 261 ? 1.755 1.599 29.547 1.00 71.19 261 VAL A O 1
ATOM 2066 N N . LEU A 1 262 ? 2.863 2.600 31.223 1.00 72.00 262 LEU A N 1
ATOM 2067 C CA . LEU A 1 262 ? 1.693 2.787 32.084 1.00 72.00 262 LEU A CA 1
ATOM 2068 C C . LEU A 1 262 ? 0.644 3.703 31.445 1.00 72.00 262 LEU A C 1
ATOM 2070 O O . LEU A 1 262 ? -0.554 3.431 31.549 1.00 72.00 262 LEU A O 1
ATOM 2074 N N . GLY A 1 263 ? 1.076 4.781 30.785 1.00 75.12 263 GLY A N 1
ATOM 2075 C CA . GLY A 1 263 ? 0.205 5.659 30.008 1.00 75.12 263 GLY A CA 1
ATOM 2076 C C . GLY A 1 263 ? -0.566 4.882 28.945 1.00 75.12 263 GLY A C 1
ATOM 2077 O O . GLY A 1 263 ? -1.800 4.959 28.908 1.00 75.12 263 GLY A O 1
ATOM 2078 N N . LEU A 1 264 ? 0.157 4.069 28.163 1.00 73.94 264 LEU A N 1
ATOM 2079 C CA . LEU A 1 264 ? -0.423 3.227 27.120 1.00 73.94 264 LEU A CA 1
ATOM 2080 C C . LEU A 1 264 ? -1.414 2.233 27.718 1.00 73.94 264 LEU A C 1
ATOM 2082 O O . LEU A 1 264 ? -2.556 2.200 27.277 1.00 73.94 264 LEU A O 1
ATOM 2086 N N . CYS A 1 265 ? -1.047 1.505 28.775 1.00 73.06 265 CYS A N 1
ATOM 2087 C CA . CYS A 1 265 ? -1.941 0.547 29.437 1.00 73.06 265 CYS A CA 1
ATOM 2088 C C . CYS A 1 265 ? -3.233 1.204 29.945 1.00 73.06 265 CYS A C 1
ATOM 2090 O O . CYS A 1 265 ? -4.323 0.667 29.761 1.00 73.06 265 CYS A O 1
ATOM 2092 N N . LYS A 1 266 ? -3.143 2.404 30.534 1.00 75.94 266 LYS A N 1
ATOM 2093 C CA . LYS A 1 266 ? -4.329 3.164 30.961 1.00 75.94 266 LYS A CA 1
ATOM 2094 C C . LYS A 1 266 ? -5.208 3.569 29.782 1.00 75.94 266 LYS A C 1
ATOM 2096 O O . LYS A 1 266 ? -6.429 3.579 29.906 1.00 75.94 266 LYS A O 1
ATOM 2101 N N . ALA A 1 267 ? -4.608 3.931 28.652 1.00 73.88 267 ALA A N 1
ATOM 2102 C CA . ALA A 1 267 ? -5.359 4.225 27.441 1.00 73.88 267 ALA A CA 1
ATOM 2103 C C . ALA A 1 267 ? -6.018 2.994 26.830 1.00 73.88 267 ALA A C 1
ATOM 2105 O O . ALA A 1 267 ? -7.165 3.099 26.416 1.00 73.88 267 ALA A O 1
ATOM 2106 N N . LEU A 1 268 ? -5.348 1.839 26.843 1.00 74.12 268 LEU A N 1
ATOM 2107 C CA . LEU A 1 268 ? -5.963 0.571 26.452 1.00 74.12 268 LEU A CA 1
ATOM 2108 C C . LEU A 1 268 ? -7.185 0.265 27.298 1.00 74.12 268 LEU A C 1
ATOM 2110 O O . LEU A 1 268 ? -8.238 -0.031 26.756 1.00 74.12 268 LEU A O 1
ATOM 2114 N N . HIS A 1 269 ? -7.049 0.377 28.620 1.00 76.12 269 HIS A N 1
ATOM 2115 C CA . HIS A 1 269 ? -8.135 0.077 29.543 1.00 76.12 269 HIS A CA 1
ATOM 2116 C C . HIS A 1 269 ? -9.349 0.993 29.332 1.00 76.12 269 HIS A C 1
ATOM 2118 O O . HIS A 1 269 ? -10.488 0.587 29.538 1.00 76.12 269 HIS A O 1
ATOM 2124 N N . ALA A 1 270 ? -9.104 2.235 28.914 1.00 80.38 270 ALA A N 1
ATOM 2125 C CA . ALA A 1 270 ? -10.148 3.196 28.586 1.00 80.38 270 ALA A CA 1
ATOM 2126 C C . ALA A 1 270 ? -10.670 3.072 27.141 1.00 80.38 270 ALA A C 1
ATOM 2128 O O . ALA A 1 270 ? -11.740 3.606 26.841 1.00 80.38 270 ALA A O 1
ATOM 2129 N N . SER A 1 271 ? -9.943 2.394 26.248 1.00 81.94 271 SER A N 1
ATOM 2130 C CA . SER A 1 271 ? -10.369 2.173 24.868 1.00 81.94 271 SER A CA 1
ATOM 2131 C C . SER A 1 271 ? -11.515 1.166 24.828 1.00 81.94 271 SER A C 1
ATOM 2133 O O . SER A 1 271 ? -11.480 0.127 25.482 1.00 81.94 271 SER A O 1
ATOM 2135 N N . LYS A 1 272 ? -12.550 1.470 24.041 1.00 81.75 272 LYS A N 1
ATOM 2136 C CA . LYS A 1 272 ? -13.722 0.593 23.883 1.00 81.75 272 LYS A CA 1
ATOM 2137 C C . LYS A 1 272 ? -13.580 -0.396 22.728 1.00 81.75 272 LYS A C 1
ATOM 2139 O O . LYS A 1 272 ? -14.309 -1.383 22.693 1.00 81.75 272 LYS A O 1
ATOM 2144 N N . SER A 1 273 ? -12.690 -0.117 21.777 1.00 84.00 273 SER A N 1
ATOM 2145 C CA . SER A 1 273 ? -12.533 -0.902 20.548 1.00 84.00 273 SER A CA 1
ATOM 2146 C C . SER A 1 273 ? -11.269 -1.751 20.526 1.00 84.00 273 SER A C 1
ATOM 2148 O O . SER A 1 273 ? -11.261 -2.794 19.874 1.00 84.00 273 SER A O 1
ATOM 2150 N N . LEU A 1 274 ? -10.211 -1.334 21.226 1.00 82.19 274 LEU A N 1
ATOM 2151 C CA . LEU A 1 274 ? -8.902 -1.971 21.136 1.00 82.19 274 LEU A CA 1
ATOM 2152 C C . LEU A 1 274 ? -8.886 -3.316 21.868 1.00 82.19 274 LEU A C 1
ATOM 2154 O O . LEU A 1 274 ? -8.924 -3.382 23.092 1.00 82.19 274 LEU A O 1
ATOM 2158 N N . LYS A 1 275 ? -8.810 -4.403 21.097 1.00 82.75 275 LYS A N 1
ATOM 2159 C CA . LYS A 1 275 ? -8.799 -5.791 21.585 1.00 82.75 275 LYS A CA 1
ATOM 2160 C C . LYS A 1 275 ? -7.390 -6.318 21.806 1.00 82.75 275 LYS A C 1
ATOM 2162 O O . LYS A 1 275 ? -7.191 -7.275 22.548 1.00 82.75 275 LYS A O 1
ATOM 2167 N N . THR A 1 276 ? -6.401 -5.776 21.102 1.00 79.38 276 THR A N 1
ATOM 2168 C CA . THR A 1 276 ? -5.022 -6.260 21.192 1.00 79.38 276 THR A CA 1
ATOM 2169 C C . THR A 1 276 ? -4.035 -5.110 21.087 1.00 79.38 276 THR A C 1
ATOM 2171 O O . THR A 1 276 ? -3.997 -4.419 20.073 1.00 79.38 276 THR A O 1
ATOM 2174 N N . LEU A 1 277 ? -3.181 -4.968 22.103 1.00 77.38 277 LEU A N 1
ATOM 2175 C CA . LEU A 1 277 ? -1.958 -4.176 22.030 1.00 77.38 277 LEU A CA 1
ATOM 2176 C C . LEU A 1 277 ? -0.752 -5.110 22.045 1.00 77.38 277 LEU A C 1
ATOM 2178 O O . LEU A 1 277 ? -0.603 -5.924 22.954 1.00 77.38 277 LEU A O 1
ATOM 2182 N N . LYS A 1 278 ? 0.140 -4.960 21.072 1.00 76.88 278 LYS A N 1
ATOM 2183 C CA . LYS A 1 278 ? 1.471 -5.558 21.103 1.00 76.88 278 LYS A CA 1
ATOM 2184 C C . LYS A 1 278 ? 2.501 -4.455 21.237 1.00 76.88 278 LYS A C 1
ATOM 2186 O O . LYS A 1 278 ? 2.615 -3.603 20.365 1.00 76.88 278 LYS A O 1
ATOM 2191 N N . LEU A 1 279 ? 3.254 -4.489 22.325 1.00 73.62 279 LEU A N 1
ATOM 2192 C CA . LEU A 1 279 ? 4.420 -3.641 22.511 1.00 73.62 279 LEU A CA 1
ATOM 2193 C C . LEU A 1 279 ? 5.668 -4.494 22.319 1.00 73.62 279 LEU A C 1
ATOM 2195 O O . LEU A 1 279 ? 5.780 -5.570 22.905 1.00 73.62 279 LEU A O 1
ATOM 2199 N N . GLN A 1 280 ? 6.589 -4.038 21.481 1.00 71.44 280 GLN A N 1
ATOM 2200 C CA . GLN A 1 280 ? 7.873 -4.699 21.255 1.00 71.44 280 GLN A CA 1
ATOM 2201 C C . GLN A 1 280 ? 9.024 -3.730 21.518 1.00 71.44 280 GLN A C 1
ATOM 2203 O O . GLN A 1 280 ? 8.842 -2.524 21.390 1.00 71.44 280 GLN A O 1
ATOM 2208 N N . GLY A 1 281 ? 10.178 -4.274 21.917 1.00 66.31 281 GLY A N 1
ATOM 2209 C CA . GLY A 1 281 ? 11.375 -3.500 22.270 1.00 66.31 281 GLY A CA 1
ATOM 2210 C C . GLY A 1 281 ? 11.254 -2.687 23.572 1.00 66.31 281 GLY A C 1
ATOM 2211 O O . GLY A 1 281 ? 12.095 -1.850 23.880 1.00 66.31 281 GLY A O 1
ATOM 2212 N N . VAL A 1 282 ? 10.252 -2.991 24.407 1.00 63.22 282 VAL A N 1
ATOM 2213 C CA . VAL A 1 282 ? 10.187 -2.490 25.787 1.00 63.22 282 VAL A CA 1
ATOM 2214 C C . VAL A 1 282 ? 11.316 -3.138 26.591 1.00 63.22 282 VAL A C 1
ATOM 2216 O O . VAL A 1 282 ? 11.209 -4.285 27.035 1.00 63.22 282 VAL A O 1
ATOM 2219 N N . ILE A 1 283 ? 12.417 -2.412 26.771 1.00 59.44 283 ILE A N 1
ATOM 2220 C CA . ILE A 1 283 ? 13.472 -2.785 27.716 1.00 59.44 283 ILE A CA 1
ATOM 2221 C C . ILE A 1 283 ? 12.985 -2.376 29.100 1.00 59.44 283 ILE A C 1
ATOM 2223 O O . ILE A 1 283 ? 13.358 -1.330 29.617 1.00 59.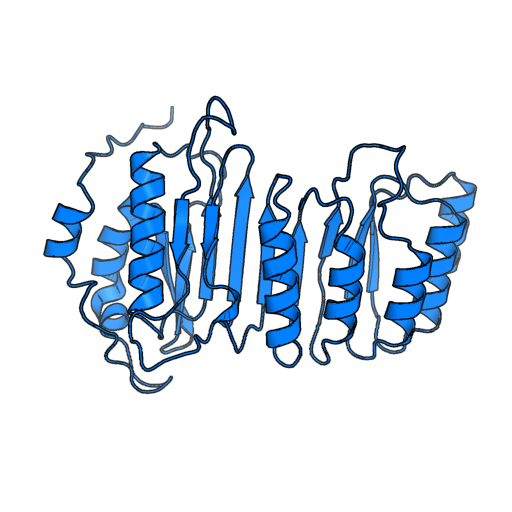44 283 ILE A O 1
ATOM 2227 N N . GLY A 1 284 ? 12.086 -3.194 29.645 1.00 58.16 284 GLY A N 1
ATOM 2228 C CA . GLY A 1 284 ? 11.614 -3.031 31.005 1.00 58.16 284 GLY A CA 1
ATOM 2229 C C . GLY A 1 284 ? 12.500 -3.777 32.004 1.00 58.16 284 GLY A C 1
ATOM 2230 O O . GLY A 1 284 ? 12.879 -4.924 31.721 1.00 58.16 284 GLY A O 1
ATOM 2231 N N . SER A 1 285 ? 12.794 -3.182 33.162 1.00 60.28 285 SER A N 1
ATOM 2232 C CA . SER A 1 285 ? 13.281 -3.917 34.342 1.00 60.28 285 SER A CA 1
ATOM 2233 C C . SER A 1 285 ? 12.299 -5.040 34.741 1.00 60.28 285 SER A C 1
ATOM 2235 O O . SER A 1 285 ? 11.168 -5.112 34.257 1.00 60.28 285 SER A O 1
ATOM 2237 N N . GLU A 1 286 ? 12.714 -5.985 35.588 1.00 59.22 286 GLU A N 1
ATOM 2238 C CA . GLU A 1 286 ? 11.866 -7.126 35.982 1.00 59.22 286 GLU A CA 1
ATOM 2239 C C . GLU A 1 286 ? 10.549 -6.676 36.647 1.00 59.22 286 GLU A C 1
ATOM 2241 O O . GLU A 1 286 ? 9.478 -7.207 36.352 1.00 59.22 286 GLU A O 1
ATOM 2246 N N . GLU A 1 287 ? 10.606 -5.605 37.438 1.00 57.69 287 GLU A N 1
ATOM 2247 C CA . GLU A 1 287 ? 9.452 -4.942 38.057 1.00 57.69 287 GLU A CA 1
ATOM 2248 C C . GLU A 1 287 ? 8.504 -4.334 37.005 1.00 57.69 287 GLU A C 1
ATOM 2250 O O . GLU A 1 287 ? 7.281 -4.412 37.131 1.00 57.69 287 GLU A O 1
ATOM 2255 N N . GLU A 1 288 ? 9.056 -3.807 35.911 1.00 59.50 288 GLU A N 1
ATOM 2256 C CA . GLU A 1 288 ? 8.307 -3.208 34.799 1.00 59.50 288 GLU A CA 1
ATOM 2257 C C . GLU A 1 288 ? 7.589 -4.263 33.948 1.00 59.50 288 GLU A C 1
ATOM 2259 O O . GLU A 1 288 ? 6.487 -4.024 33.448 1.00 59.50 288 GLU A O 1
ATOM 2264 N N . ARG A 1 289 ? 8.163 -5.468 33.839 1.00 61.16 289 ARG A N 1
ATOM 2265 C CA . ARG A 1 289 ? 7.506 -6.623 33.203 1.00 61.16 289 ARG A CA 1
ATOM 2266 C C . ARG A 1 289 ? 6.347 -7.158 34.047 1.00 61.16 289 ARG A C 1
ATOM 2268 O O . ARG A 1 289 ? 5.330 -7.561 33.485 1.00 61.16 289 ARG A O 1
ATOM 2275 N N . CYS A 1 290 ? 6.462 -7.118 35.375 1.00 57.81 290 CYS A N 1
ATOM 2276 C CA . CYS A 1 290 ? 5.400 -7.544 36.292 1.00 57.81 290 CYS A CA 1
ATOM 2277 C C . CYS A 1 290 ? 4.148 -6.656 36.212 1.00 57.81 290 CYS A C 1
ATOM 2279 O O . CYS A 1 290 ? 3.032 -7.171 36.234 1.00 57.81 290 CYS A O 1
ATOM 2281 N N . VAL A 1 291 ? 4.310 -5.337 36.061 1.00 57.94 291 VAL A N 1
ATOM 2282 C CA . VAL A 1 291 ? 3.183 -4.395 35.900 1.00 57.94 291 VAL A CA 1
ATOM 2283 C C . VAL A 1 291 ? 2.414 -4.648 34.599 1.00 57.94 291 VAL A C 1
ATOM 2285 O O . VAL A 1 291 ? 1.186 -4.573 34.576 1.00 57.94 291 VAL A O 1
ATOM 2288 N N . LEU A 1 292 ? 3.123 -4.997 33.524 1.00 56.47 292 LEU A N 1
ATOM 2289 C CA . LEU A 1 292 ? 2.520 -5.358 32.241 1.00 56.47 292 LEU A CA 1
ATOM 2290 C C . LEU A 1 292 ? 1.739 -6.678 32.303 1.00 56.47 292 LEU A C 1
ATOM 2292 O O . LEU A 1 292 ? 0.654 -6.762 31.735 1.00 56.47 292 LEU A O 1
ATOM 2296 N N . ALA A 1 293 ? 2.256 -7.682 33.017 1.00 55.59 293 ALA A N 1
ATOM 2297 C CA . ALA A 1 293 ? 1.598 -8.982 33.177 1.00 55.59 293 ALA A CA 1
ATOM 2298 C C . ALA A 1 293 ? 0.321 -8.924 34.038 1.00 55.59 293 ALA A C 1
ATOM 2300 O O . ALA A 1 293 ? -0.518 -9.815 33.954 1.00 55.59 293 ALA A O 1
ATOM 2301 N N . PHE A 1 294 ? 0.157 -7.884 34.862 1.00 45.34 294 PHE A N 1
ATOM 2302 C CA . PHE A 1 294 ? -1.026 -7.696 35.710 1.00 45.34 294 PHE A CA 1
ATOM 2303 C C . PHE A 1 294 ? -2.221 -7.055 34.984 1.00 45.34 294 PHE A C 1
ATOM 2305 O O . PHE A 1 294 ? -3.333 -7.068 35.510 1.00 45.34 294 PHE A O 1
ATOM 2312 N N . HIS A 1 295 ? -1.998 -6.473 33.803 1.00 45.72 295 HIS A N 1
ATOM 2313 C CA . HIS A 1 295 ? -3.015 -5.762 33.020 1.00 45.72 295 HIS A CA 1
ATOM 2314 C C . HIS A 1 295 ? -3.347 -6.420 31.670 1.00 45.72 295 HIS A C 1
ATOM 2316 O O . HIS A 1 295 ? -4.187 -5.886 30.942 1.00 45.72 295 HIS A O 1
ATOM 2322 N N . SER A 1 296 ? -2.707 -7.547 31.341 1.00 39.72 296 SER A N 1
ATOM 2323 C CA . SER A 1 296 ? -3.048 -8.433 30.218 1.00 39.72 296 SER A CA 1
ATOM 2324 C C . SER A 1 296 ? -4.084 -9.476 30.621 1.00 39.72 296 SER A C 1
ATOM 2326 O O . SER A 1 296 ? -5.016 -9.714 29.825 1.00 39.72 296 SER A O 1
#

Secondary structure (DSSP, 8-state):
-----------HHHHTTTS-TTSPP--SSTTSPPHHHHTHHHHHHHHGGGTEEEEEEETTEEEEEES--STT----HHHHHHHHHHHHHHHHH-TTEEEEEEEE----S-TTSS--EEEE-S-SSTT---EE-SEEEEEE-TT--EEEE-GGGEES--EEEEEEEE--HHHHHHHHHHHHHTTTT--EEEEEEE--SSSHHHHHHHHHT-TT----EEE-----SSSTTS--HHHHHHHHHH-SS--EEEEE-S---HHHHHHHHHHHHH-SS--EEEEES----HHHHHHHHT--

Foldseek 3Di:
DDPPPPLPCDALVNLCVQDVLVAAFPDPDQQDAGVCNVCQVVVQVSLCSLQWHWDAPDRLAIEIEGNDPDQPDADDPSSVLSNLVSQQSNLQRYLSHQAYAYADHHDDPDLPPDDARERENHHPDPVQQAGHHQYDHYAADPSHHYHYPPLLRYELHAEYHEAHADADPVVLVSLLSNLLRHLARHAEYHYHNHQDLARPQVSLLSNLSRLRYAYDEDEHPPPDPDDDRPNQLLSNLVSLLSRQHHAEYEYEDLEDDLVSVVSNLVSCVNHPRHNYYHYHNYPDDPVSVVVVVVSD

Organism: Rhipicephalus sanguineus (NCBI:txid34632)

Radius of gyration: 21.27 Å; chains: 1; bounding box: 45×38×68 Å

pLDDT: mean 76.38, std 14.05, range [34.94, 96.25]

Sequence (296 aa):
MSQSKNHNSISIIQWQRQLDFDRPCGAVSSDDTCWLCDHFTASNSVIQAFDLELAESRPGTLRLQSVSKEPFHIYPVVIAQDTARLVSLLSSHHPCIQELSLVCSIRARSPFDRPPFPIHLSPSSSTLVYRRFRLLCITERAGTHLELRDMHTITGLETLIISCEGHNQRIADEIDALIERNRNTLKKFDICEVGQRRNGLAMLESLVACESLTFKSYYNNGGTPYMDGVVNPMRVSTTLRENCALEFLSIHFEHVGVSEVLGLCKALHASKSLKTLKLQGVIGSEEERCVLAFHS